Protein AF-A0A931VEY2-F1 (afdb_monomer_lite)

Radius of gyration: 20.44 Å; chains: 1; bounding box: 55×52×64 Å

Foldseek 3Di:
DDDDDPDPDDDPDPDDDQQRLQVVLVVVVVLLVVLLVVDPQSVVQVVCLQPDDDPDPPDPDSPCQWTWGDDDQKIKIKGKDKDWDFDQDPNDTDPWIKIKIKIKIWIFGQVCDDPNATATAKMKMKIWIFTADPVRDGPTTDGMKIKMFGDFDCVVPPVPVVCSVVTHGPDIDMGPRNVVCVCVRCVSSGDDPPDD

Secondary structure (DSSP, 8-state):
---------PPP-----HHHHHHHHHHHHHHHHHHHHT-HHHHHHHHHHHTPPPS-TT-------EEEEEETTEEEEEEEEEEEE--EETTEEPSS-EEEEEEEEEEEEEEEEETTEEEEEEEEEEEEEEEE-TTS-EEEEEEEEEEEEEEE--TTTTT-GGGGGTPPEEEEEEHHHHHHHHHHHHGGGSPPP---

pLDDT: mean 79.29, std 17.27, range [32.34, 96.56]

Structure (mmCIF, N/CA/C/O backbone):
data_AF-A0A931VEY2-F1
#
_entry.id   AF-A0A931VEY2-F1
#
loop_
_atom_site.group_PDB
_atom_site.id
_atom_site.type_symbol
_atom_site.label_atom_id
_atom_site.label_alt_id
_atom_site.label_comp_id
_atom_site.label_asym_id
_atom_site.label_entity_id
_atom_site.label_seq_id
_atom_site.pdbx_PDB_ins_code
_atom_site.Cartn_x
_atom_site.Cartn_y
_atom_site.Cartn_z
_atom_site.occupancy
_atom_site.B_iso_or_equiv
_atom_site.auth_seq_id
_atom_site.auth_comp_id
_atom_site.a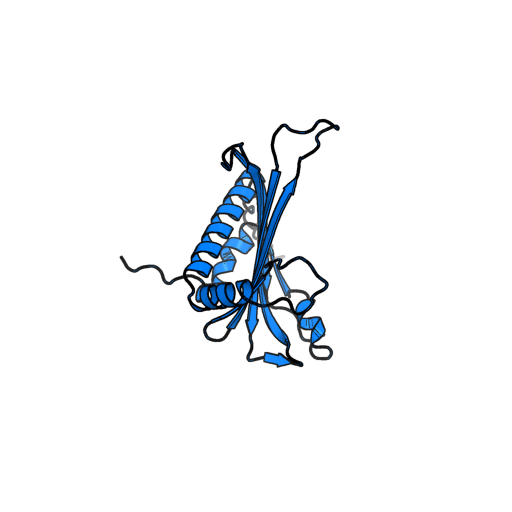uth_asym_id
_atom_site.auth_atom_id
_atom_site.pdbx_PDB_model_num
ATOM 1 N N . MET A 1 1 ? -27.991 30.564 -37.967 1.00 42.97 1 MET A N 1
ATOM 2 C CA . MET A 1 1 ? -28.576 29.720 -36.906 1.00 42.97 1 MET A CA 1
ATOM 3 C C . MET A 1 1 ? -27.420 29.225 -36.049 1.00 42.97 1 MET A C 1
ATOM 5 O O . MET A 1 1 ? -26.535 28.607 -36.628 1.00 42.97 1 MET A O 1
ATOM 9 N N . PRO A 1 2 ? -27.332 29.573 -34.757 1.00 37.25 2 PRO A N 1
ATOM 10 C CA . PRO A 1 2 ? -26.304 29.030 -33.878 1.00 37.25 2 PRO A CA 1
ATOM 11 C C . PRO A 1 2 ? -26.761 27.671 -33.330 1.00 37.25 2 PRO A C 1
ATOM 13 O O . PRO A 1 2 ? -27.871 27.545 -32.819 1.00 37.25 2 PRO A O 1
ATOM 16 N N . THR A 1 3 ? -25.912 26.657 -33.477 1.00 39.50 3 THR A N 1
ATOM 17 C CA . THR A 1 3 ? -26.107 25.318 -32.915 1.00 39.50 3 THR A CA 1
ATOM 18 C C . THR A 1 3 ? -25.774 25.366 -31.428 1.00 39.50 3 THR A C 1
ATOM 20 O O . THR A 1 3 ? -24.630 25.621 -31.055 1.00 39.50 3 THR A O 1
ATOM 23 N N . THR A 1 4 ? -26.775 25.155 -30.581 1.00 41.31 4 THR A N 1
ATOM 24 C CA . THR A 1 4 ? -26.611 25.022 -29.133 1.00 41.31 4 THR A CA 1
ATOM 25 C C . THR A 1 4 ? -25.839 23.737 -28.845 1.00 41.31 4 THR A C 1
ATOM 27 O O . THR A 1 4 ? -26.323 22.648 -29.144 1.00 41.31 4 THR A O 1
ATOM 30 N N . ALA A 1 5 ? -24.630 23.854 -28.297 1.00 46.56 5 ALA A N 1
ATOM 31 C CA . ALA A 1 5 ? -23.917 22.712 -27.744 1.00 46.56 5 ALA A CA 1
ATOM 32 C C . ALA A 1 5 ? -24.602 22.305 -26.431 1.00 46.56 5 ALA A C 1
ATOM 34 O O . ALA A 1 5 ? -24.641 23.085 -25.480 1.00 46.56 5 ALA A O 1
ATOM 35 N N . GLU A 1 6 ? -25.174 21.102 -26.394 1.00 39.16 6 GLU A N 1
ATOM 36 C CA . GLU A 1 6 ? -25.652 20.480 -25.162 1.00 39.16 6 GLU A CA 1
ATOM 37 C C . GLU A 1 6 ? -24.454 20.171 -24.262 1.00 39.16 6 GLU A C 1
ATOM 39 O O . GLU A 1 6 ? -23.665 19.258 -24.513 1.00 39.16 6 GLU A O 1
ATOM 44 N N . THR A 1 7 ? -24.311 20.946 -23.191 1.00 38.91 7 THR A N 1
ATOM 45 C CA . THR A 1 7 ? -23.405 20.623 -22.094 1.00 38.91 7 THR A CA 1
ATOM 46 C C . THR A 1 7 ? -23.927 19.360 -21.411 1.00 38.91 7 THR A C 1
ATOM 48 O O . THR A 1 7 ? -24.888 19.417 -20.645 1.00 38.91 7 THR A O 1
ATOM 51 N N . LYS A 1 8 ? -23.302 18.207 -21.683 1.00 39.47 8 LYS A N 1
ATOM 52 C CA . LYS A 1 8 ? -23.462 16.995 -20.868 1.00 39.47 8 LYS A CA 1
ATOM 53 C C . LYS A 1 8 ? -23.074 17.342 -19.429 1.00 39.47 8 LYS A C 1
ATOM 55 O O . LYS A 1 8 ? -21.893 17.458 -19.114 1.00 39.47 8 LYS A O 1
ATOM 60 N N . GLN A 1 9 ? -24.069 17.526 -18.565 1.00 37.59 9 GLN A N 1
ATOM 61 C CA . GLN A 1 9 ? -23.869 17.537 -17.121 1.00 37.59 9 GLN A CA 1
ATOM 62 C C . GLN A 1 9 ? -23.285 16.179 -16.724 1.00 37.59 9 GLN A C 1
ATOM 64 O O . GLN A 1 9 ? -23.938 15.147 -16.880 1.00 37.59 9 GLN A O 1
ATOM 69 N N . ALA A 1 10 ? -22.033 16.180 -16.262 1.00 42.81 10 ALA A N 1
ATOM 70 C CA . ALA A 1 10 ? -21.458 15.034 -15.579 1.00 42.81 10 ALA A CA 1
ATOM 71 C C . ALA A 1 10 ? -22.343 14.705 -14.368 1.00 42.81 10 ALA A C 1
ATOM 73 O O . ALA A 1 10 ? -22.765 15.610 -13.643 1.00 42.81 10 ALA A O 1
ATOM 74 N N . ALA A 1 11 ? -22.671 13.425 -14.188 1.00 41.97 11 ALA A N 1
ATOM 75 C CA . ALA A 1 11 ? -23.419 12.964 -13.026 1.00 41.97 11 ALA A CA 1
ATOM 76 C C . ALA A 1 11 ? -22.695 13.394 -11.732 1.00 41.97 11 ALA A C 1
ATOM 78 O O . ALA A 1 11 ? -21.462 13.442 -11.721 1.00 41.97 11 ALA A O 1
ATOM 79 N N . PRO A 1 12 ? -23.426 13.725 -10.653 1.00 44.53 12 PRO A N 1
ATOM 80 C CA . PRO A 1 12 ? -22.805 14.096 -9.390 1.00 44.53 12 PRO A CA 1
ATOM 81 C C . PRO A 1 12 ? -21.960 12.924 -8.885 1.00 44.53 12 PRO A C 1
ATOM 83 O O . PRO A 1 12 ? -22.469 11.822 -8.697 1.00 44.53 12 PRO A O 1
ATOM 86 N N . VAL A 1 13 ? -20.662 13.167 -8.695 1.00 55.62 13 VAL A N 1
ATOM 87 C CA . VAL A 1 13 ? -19.749 12.214 -8.060 1.00 55.62 13 VAL A CA 1
ATOM 88 C C . VAL A 1 13 ? -20.247 12.001 -6.633 1.00 55.62 13 VAL A C 1
ATOM 90 O O . VAL A 1 13 ? -20.277 12.940 -5.834 1.00 55.62 13 VAL A O 1
ATOM 93 N N . GLU A 1 14 ? -20.695 10.785 -6.327 1.00 57.84 14 GLU A N 1
ATOM 94 C CA . GLU A 1 14 ? -21.167 10.409 -4.997 1.00 57.84 14 GLU A CA 1
ATOM 95 C C . GLU A 1 14 ? -20.034 10.639 -3.987 1.00 57.84 14 GLU A C 1
ATOM 97 O O . GLU A 1 14 ? -19.011 9.951 -3.986 1.00 57.84 14 GLU A O 1
ATOM 102 N N . THR A 1 15 ? -20.176 11.690 -3.179 1.00 73.38 15 THR A N 1
ATOM 103 C CA . THR A 1 15 ? -19.151 12.092 -2.217 1.00 73.38 15 THR A CA 1
ATOM 104 C C . THR A 1 15 ? -19.397 11.320 -0.928 1.00 73.38 15 THR A C 1
ATOM 106 O O . THR A 1 15 ? -20.310 11.650 -0.173 1.00 73.38 15 THR A O 1
ATOM 109 N N . LEU A 1 16 ? -18.614 10.265 -0.700 1.00 81.38 16 LEU A N 1
ATOM 110 C CA . LEU A 1 16 ? -18.681 9.463 0.524 1.00 81.38 16 LEU A CA 1
ATOM 111 C C . LEU A 1 16 ? -18.390 10.333 1.754 1.00 81.38 16 LEU A C 1
ATOM 113 O O . LEU A 1 16 ? -17.516 11.206 1.717 1.00 81.38 16 LEU A O 1
ATOM 117 N N . SER A 1 17 ? -19.076 10.069 2.868 1.00 89.00 17 SER A N 1
ATOM 118 C CA . SER A 1 17 ? -18.708 10.683 4.145 1.00 89.00 17 SER A CA 1
ATOM 119 C C . SER A 1 17 ? -17.301 10.232 4.577 1.00 89.00 17 SER A C 1
ATOM 121 O O . SER A 1 17 ? -16.852 9.149 4.191 1.00 89.00 17 SER A O 1
ATOM 123 N N . PRO A 1 18 ? -16.591 10.996 5.430 1.00 88.06 18 PRO A N 1
ATOM 124 C CA . PRO A 1 18 ? -15.268 10.596 5.920 1.00 88.06 18 PRO A CA 1
ATOM 125 C C . PRO A 1 18 ? -15.247 9.209 6.579 1.00 88.06 18 PRO A C 1
ATOM 127 O O . PRO A 1 18 ? -14.282 8.465 6.438 1.00 88.06 18 PRO A O 1
ATOM 130 N N . GLN A 1 19 ? -16.332 8.840 7.264 1.00 92.00 19 GLN A N 1
ATOM 131 C CA . GLN A 1 19 ? -16.472 7.548 7.938 1.00 92.00 19 GLN A CA 1
ATOM 132 C C . GLN A 1 19 ? -16.620 6.407 6.924 1.00 92.00 19 GLN A C 1
ATOM 134 O O . GLN A 1 19 ? -15.961 5.376 7.054 1.00 92.00 19 GLN A O 1
ATOM 139 N N . GLU A 1 20 ? -17.441 6.603 5.889 1.00 91.75 20 GLU A N 1
ATOM 140 C CA . GLU A 1 20 ? -17.603 5.639 4.795 1.00 91.75 20 GLU A CA 1
ATOM 141 C C . GLU A 1 20 ? -16.319 5.500 3.978 1.00 91.75 20 GLU A C 1
ATOM 143 O O . GLU A 1 20 ? -15.925 4.381 3.653 1.00 91.75 20 GLU A O 1
ATOM 148 N N . MET A 1 21 ? -15.632 6.612 3.695 1.00 90.31 21 MET A N 1
ATOM 149 C CA . MET A 1 21 ? -14.337 6.595 3.016 1.00 90.31 21 MET A CA 1
ATOM 150 C C . MET A 1 21 ? -13.281 5.863 3.848 1.00 90.31 21 MET A C 1
ATOM 152 O O . MET A 1 21 ? -12.546 5.044 3.300 1.00 90.31 21 MET A O 1
ATOM 156 N N . GLY A 1 22 ? -13.230 6.104 5.162 1.00 92.50 22 GLY A N 1
ATOM 157 C CA . GLY A 1 22 ? -12.341 5.391 6.079 1.00 92.50 22 GLY A CA 1
ATOM 158 C C . GLY A 1 22 ? -12.586 3.889 6.062 1.00 92.50 22 GLY A C 1
ATOM 159 O O . GLY A 1 22 ? -11.676 3.120 5.762 1.00 92.50 22 GLY A O 1
ATOM 160 N N . LYS A 1 23 ? -13.843 3.471 6.252 1.00 95.00 23 LYS A N 1
ATOM 161 C CA . LYS A 1 23 ? -14.214 2.054 6.190 1.00 95.00 23 LYS A CA 1
ATOM 162 C C . LYS A 1 23 ? -13.859 1.429 4.839 1.00 95.00 23 LYS A C 1
ATOM 164 O O . LYS A 1 23 ? -13.263 0.358 4.793 1.00 95.00 23 LYS A O 1
ATOM 169 N N . ARG A 1 24 ? -14.208 2.092 3.733 1.00 91.69 24 ARG A N 1
ATOM 170 C CA . ARG A 1 24 ? -13.949 1.574 2.383 1.00 91.69 24 ARG A CA 1
ATOM 171 C C . ARG A 1 24 ? -12.449 1.466 2.104 1.00 91.69 24 ARG A C 1
ATOM 173 O O . ARG A 1 24 ? -12.016 0.466 1.540 1.00 91.69 24 ARG A O 1
ATOM 180 N N . SER A 1 25 ? -11.660 2.448 2.537 1.00 93.06 25 SER A N 1
ATOM 181 C CA . SER A 1 25 ? -10.196 2.420 2.420 1.00 93.06 25 SER A CA 1
ATOM 182 C C . SER A 1 25 ? -9.593 1.283 3.248 1.00 93.06 25 SER A C 1
ATOM 184 O O . SER A 1 25 ? -8.726 0.570 2.751 1.00 93.06 25 SER A O 1
ATOM 186 N N . PHE A 1 26 ? -10.088 1.057 4.469 1.00 94.69 26 PHE A N 1
ATOM 187 C CA . PHE A 1 26 ? -9.682 -0.065 5.321 1.00 94.69 26 PHE A CA 1
ATOM 188 C C . PHE A 1 26 ? -9.997 -1.430 4.697 1.00 94.69 26 PHE A C 1
ATOM 190 O O . PHE A 1 26 ? -9.128 -2.304 4.647 1.00 94.69 26 PHE A O 1
ATOM 197 N N . ASP A 1 27 ? -11.217 -1.613 4.186 1.00 94.00 27 ASP A N 1
ATOM 198 C CA . ASP A 1 27 ? -11.644 -2.868 3.557 1.00 94.00 27 ASP A CA 1
ATOM 199 C C . ASP A 1 27 ? -10.782 -3.181 2.319 1.00 94.00 27 ASP A C 1
ATOM 201 O O . ASP A 1 27 ? -10.344 -4.318 2.125 1.00 94.00 27 ASP A O 1
ATOM 205 N N . LEU A 1 28 ? -10.471 -2.165 1.507 1.00 91.88 28 LEU A N 1
ATOM 206 C CA . LEU A 1 28 ? -9.596 -2.302 0.339 1.00 91.88 28 LEU A CA 1
ATOM 207 C C . LEU A 1 28 ? -8.145 -2.584 0.714 1.00 91.88 28 LEU A C 1
ATOM 209 O O . LEU A 1 28 ? -7.518 -3.449 0.106 1.00 91.88 28 LEU A O 1
ATOM 213 N N . MET A 1 29 ? -7.625 -1.890 1.726 1.00 93.69 29 MET A N 1
ATOM 214 C CA . MET A 1 29 ? -6.288 -2.135 2.259 1.00 93.69 29 MET A CA 1
ATOM 215 C C . MET A 1 29 ? -6.169 -3.581 2.749 1.00 93.69 29 MET A C 1
ATOM 217 O O . MET A 1 29 ? -5.225 -4.277 2.387 1.00 93.69 29 MET A O 1
ATOM 221 N N . THR A 1 30 ? -7.170 -4.067 3.486 1.00 93.81 30 THR A N 1
ATOM 222 C CA . THR A 1 30 ? -7.257 -5.462 3.942 1.00 93.81 30 THR A CA 1
ATOM 223 C C . THR A 1 30 ? -7.292 -6.432 2.760 1.00 93.81 30 THR A C 1
ATOM 225 O O . THR A 1 30 ? -6.555 -7.419 2.744 1.00 93.81 30 THR A O 1
ATOM 228 N N . GLY A 1 31 ? -8.099 -6.140 1.735 1.00 92.12 31 GLY A N 1
ATOM 229 C CA . GLY A 1 31 ? -8.136 -6.918 0.495 1.00 92.12 31 GLY A CA 1
ATOM 230 C C . GLY A 1 31 ? -6.771 -6.987 -0.196 1.00 92.12 31 GLY A C 1
ATOM 231 O O . GLY A 1 31 ? -6.313 -8.072 -0.549 1.00 92.12 31 GLY A O 1
ATOM 232 N N . MET A 1 32 ? -6.080 -5.852 -0.322 1.00 93.44 32 MET A N 1
ATOM 233 C CA . MET A 1 32 ? -4.737 -5.782 -0.901 1.00 93.44 32 MET A CA 1
ATOM 234 C C . MET A 1 32 ? -3.715 -6.574 -0.075 1.00 93.44 32 MET A C 1
ATOM 236 O O . MET A 1 32 ? -2.944 -7.345 -0.641 1.00 93.44 32 MET A O 1
ATOM 240 N N . VAL A 1 33 ? -3.732 -6.451 1.255 1.00 93.56 33 VAL A N 1
ATOM 241 C CA . VAL A 1 33 ? -2.861 -7.232 2.152 1.00 93.56 33 VAL A CA 1
ATOM 242 C C . VAL A 1 33 ? -3.091 -8.731 1.966 1.00 93.56 33 VAL A C 1
ATOM 244 O O . VAL A 1 33 ? -2.125 -9.482 1.841 1.00 93.56 33 VAL A O 1
ATOM 247 N N . ASN A 1 34 ? -4.346 -9.172 1.877 1.00 93.50 34 ASN A N 1
ATOM 248 C CA . ASN A 1 34 ? -4.670 -10.578 1.629 1.00 93.50 34 ASN A CA 1
ATOM 249 C C . ASN A 1 34 ? -4.158 -11.053 0.260 1.00 93.50 34 ASN A C 1
ATOM 251 O O . ASN A 1 34 ? -3.606 -12.149 0.154 1.00 93.50 34 ASN A O 1
ATOM 255 N N . ASN A 1 35 ? -4.280 -10.222 -0.777 1.00 91.94 35 ASN A N 1
ATOM 256 C CA . ASN A 1 35 ? -3.771 -10.520 -2.118 1.00 91.94 35 ASN A CA 1
ATOM 257 C C . ASN A 1 35 ? -2.236 -10.642 -2.143 1.00 91.94 35 ASN A C 1
ATOM 259 O O . ASN A 1 35 ? -1.682 -11.565 -2.749 1.00 91.94 35 ASN A O 1
ATOM 263 N N . LEU A 1 36 ? -1.544 -9.742 -1.439 1.00 93.75 36 LEU A N 1
ATOM 264 C CA . LEU A 1 36 ? -0.093 -9.785 -1.261 1.00 93.75 36 LEU A CA 1
ATOM 265 C C . LEU A 1 36 ? 0.329 -11.033 -0.478 1.00 93.75 36 LEU A C 1
ATOM 267 O O . LEU A 1 36 ? 1.223 -11.752 -0.915 1.00 93.75 36 LEU A O 1
ATOM 271 N N . ALA A 1 37 ? -0.350 -11.354 0.624 1.00 93.31 37 ALA A N 1
ATOM 272 C CA . ALA A 1 37 ? -0.085 -12.561 1.408 1.00 93.31 37 ALA A CA 1
ATOM 273 C C . ALA A 1 37 ? -0.308 -13.853 0.599 1.00 93.31 37 ALA A C 1
ATOM 275 O O . ALA A 1 37 ? 0.401 -14.838 0.800 1.00 93.31 37 ALA A O 1
ATOM 276 N N . ALA A 1 38 ? -1.245 -13.842 -0.352 1.00 92.75 38 ALA A N 1
ATOM 277 C CA . ALA A 1 38 ? -1.471 -14.941 -1.289 1.00 92.75 38 ALA A CA 1
ATOM 278 C C . ALA A 1 38 ? -0.434 -15.012 -2.431 1.00 92.75 38 ALA A C 1
ATOM 280 O O . ALA A 1 38 ? -0.456 -15.964 -3.210 1.00 92.75 38 ALA A O 1
ATOM 281 N N . THR A 1 39 ? 0.469 -14.033 -2.550 1.00 94.56 39 THR A N 1
ATOM 282 C CA . THR A 1 39 ? 1.532 -13.990 -3.564 1.00 94.56 39 THR A CA 1
ATOM 283 C C . THR A 1 39 ? 2.829 -14.605 -2.998 1.00 94.56 39 THR A C 1
ATOM 285 O O . THR A 1 39 ? 3.453 -14.016 -2.107 1.00 94.56 39 THR A O 1
ATOM 288 N N . PRO A 1 40 ? 3.279 -15.784 -3.484 1.00 94.88 40 PRO A N 1
ATOM 289 C CA . PRO A 1 40 ? 4.463 -16.470 -2.948 1.00 94.88 40 PRO A CA 1
ATOM 290 C C . PRO A 1 40 ? 5.753 -15.644 -3.023 1.00 94.88 40 PRO A C 1
ATOM 292 O O . PRO A 1 40 ? 6.600 -15.713 -2.129 1.00 94.88 40 PRO A O 1
ATOM 295 N N . GLU A 1 41 ? 5.905 -14.837 -4.070 1.00 95.75 41 GLU A N 1
ATOM 296 C CA . GLU A 1 41 ? 7.063 -13.968 -4.264 1.00 95.75 41 GLU A CA 1
ATOM 297 C C . GLU A 1 41 ? 7.134 -12.881 -3.184 1.00 95.75 41 GLU A C 1
ATOM 299 O O . GLU A 1 41 ? 8.209 -12.619 -2.644 1.00 95.75 41 GLU A O 1
ATOM 304 N N . PHE A 1 42 ? 5.985 -12.312 -2.800 1.00 95.50 42 PHE A N 1
ATOM 305 C CA . PHE A 1 42 ? 5.900 -11.333 -1.717 1.00 95.50 42 PHE A CA 1
ATOM 306 C C . PHE A 1 42 ? 6.233 -11.962 -0.364 1.00 95.50 42 PHE A C 1
ATOM 308 O O . PHE A 1 42 ? 7.063 -11.430 0.367 1.00 95.50 42 PHE A O 1
ATOM 315 N N . THR A 1 43 ? 5.640 -13.111 -0.02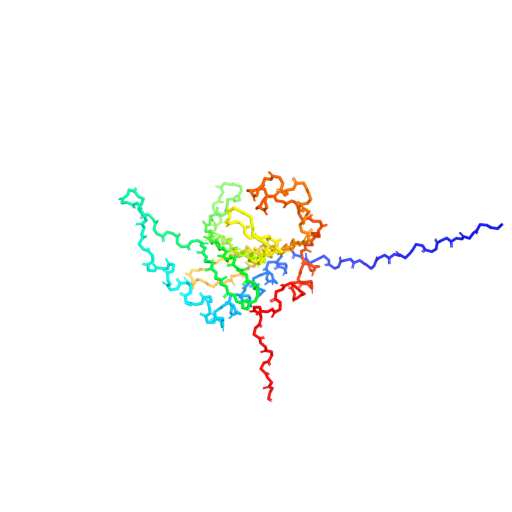7 1.00 95.06 43 THR A N 1
ATOM 316 C CA . THR A 1 43 ? 5.895 -13.773 1.268 1.00 95.06 43 THR A CA 1
ATOM 317 C C . THR A 1 43 ? 7.348 -14.230 1.407 1.00 95.06 43 THR A C 1
ATOM 319 O O . THR A 1 43 ? 7.942 -14.089 2.478 1.00 95.06 43 THR A O 1
ATOM 322 N N . THR A 1 44 ? 7.962 -14.691 0.313 1.00 95.19 44 THR A N 1
ATOM 323 C CA . THR A 1 44 ? 9.396 -15.011 0.269 1.00 95.19 44 THR A CA 1
ATOM 324 C C . THR A 1 44 ? 10.252 -13.766 0.503 1.00 95.19 44 THR A C 1
ATOM 326 O O . THR A 1 44 ? 11.165 -13.796 1.331 1.00 95.19 44 THR A O 1
ATOM 329 N N . ALA A 1 45 ? 9.952 -12.660 -0.185 1.00 93.94 45 ALA A N 1
ATOM 330 C CA . ALA A 1 45 ? 10.673 -11.401 -0.022 1.00 93.94 45 ALA A CA 1
ATOM 331 C C . ALA A 1 45 ? 10.499 -10.805 1.384 1.00 93.94 45 ALA A C 1
ATOM 333 O O . ALA A 1 45 ? 11.470 -10.337 1.976 1.00 93.94 45 ALA A O 1
ATOM 334 N N . LEU A 1 46 ? 9.295 -10.886 1.956 1.00 93.00 46 LEU A N 1
ATOM 335 C CA . LEU A 1 46 ? 8.995 -10.462 3.322 1.00 93.00 46 LEU A CA 1
ATOM 336 C C . LEU A 1 46 ? 9.829 -11.248 4.340 1.00 93.00 46 LEU A C 1
ATOM 338 O O . LEU A 1 46 ? 10.459 -10.647 5.209 1.00 93.00 46 LEU A O 1
ATOM 342 N N . ALA A 1 47 ? 9.898 -12.577 4.207 1.00 91.19 47 ALA A N 1
ATOM 343 C CA . ALA A 1 47 ? 10.731 -13.411 5.071 1.00 91.19 47 ALA A CA 1
ATOM 344 C C . ALA A 1 47 ? 12.219 -13.044 4.946 1.00 91.19 47 ALA A C 1
ATOM 346 O O . ALA A 1 47 ? 12.911 -12.880 5.951 1.00 91.19 47 ALA A O 1
ATOM 347 N N . GLN A 1 48 ? 12.717 -12.856 3.721 1.00 89.12 48 GLN A N 1
ATOM 348 C CA . GLN A 1 48 ? 14.099 -12.427 3.490 1.00 89.12 48 GLN A CA 1
ATOM 349 C C . GLN A 1 48 ? 14.389 -11.056 4.103 1.00 89.12 48 GLN A C 1
ATOM 351 O O . GLN A 1 48 ? 15.448 -10.874 4.702 1.00 89.12 48 GLN A O 1
ATOM 356 N N . ALA A 1 49 ? 13.462 -10.107 3.976 1.00 86.62 49 ALA A N 1
ATOM 357 C CA . ALA A 1 49 ? 13.603 -8.770 4.529 1.00 86.62 49 ALA A CA 1
ATOM 358 C C . ALA A 1 49 ? 13.592 -8.793 6.066 1.00 86.62 49 ALA A C 1
ATOM 360 O O . ALA A 1 49 ? 14.437 -8.149 6.683 1.00 86.62 49 ALA A O 1
ATOM 361 N N . PHE A 1 50 ? 12.733 -9.614 6.677 1.00 83.50 50 PHE A N 1
ATOM 362 C CA . PHE A 1 50 ? 12.691 -9.823 8.127 1.00 83.50 50 PHE A CA 1
ATOM 363 C C . PHE A 1 50 ? 14.011 -10.382 8.681 1.00 83.50 50 PHE A C 1
ATOM 365 O O . PHE A 1 50 ? 14.519 -9.910 9.698 1.00 83.50 50 PHE A O 1
ATOM 372 N N . PHE A 1 51 ? 14.601 -11.369 7.999 1.00 81.38 51 PHE A N 1
ATOM 373 C CA . PHE A 1 51 ? 15.877 -11.973 8.407 1.00 81.38 51 PHE A CA 1
ATOM 374 C C . PHE A 1 51 ? 17.111 -11.225 7.889 1.00 81.38 51 PHE A C 1
ATOM 376 O O . PHE A 1 51 ? 18.246 -11.646 8.155 1.00 81.38 51 PHE A O 1
ATOM 383 N N . ARG A 1 52 ? 16.934 -10.121 7.153 1.00 74.88 52 ARG A N 1
ATOM 384 C CA . ARG A 1 52 ? 18.057 -9.338 6.648 1.00 74.88 52 ARG A CA 1
ATOM 385 C C . ARG A 1 52 ? 18.800 -8.734 7.834 1.00 74.88 52 ARG A C 1
ATOM 387 O O . ARG A 1 52 ? 18.240 -8.025 8.669 1.00 74.88 52 ARG A O 1
ATOM 394 N N . ARG A 1 53 ? 20.097 -9.033 7.911 1.00 63.75 53 ARG A N 1
ATOM 395 C CA . ARG A 1 53 ? 20.983 -8.425 8.906 1.00 63.75 53 ARG A CA 1
ATOM 396 C C . ARG A 1 53 ? 21.079 -6.932 8.618 1.00 63.75 53 ARG A C 1
ATOM 398 O O . ARG A 1 53 ? 21.297 -6.547 7.468 1.00 63.75 53 ARG A O 1
ATOM 405 N N . GLN A 1 54 ? 20.959 -6.110 9.657 1.00 63.84 54 GLN A N 1
ATOM 406 C CA . GLN A 1 54 ? 21.264 -4.689 9.548 1.00 63.84 54 GLN A CA 1
ATOM 407 C C . GLN A 1 54 ? 22.683 -4.508 9.007 1.00 63.84 54 GLN A C 1
ATOM 409 O O . GLN A 1 54 ? 23.623 -5.163 9.458 1.00 63.84 54 GLN A O 1
ATOM 414 N N . GLY A 1 55 ? 22.839 -3.607 8.037 1.00 57.56 55 GLY A N 1
ATOM 415 C CA . GLY A 1 55 ? 24.153 -3.263 7.489 1.00 57.56 55 GLY A CA 1
ATOM 416 C C . GLY A 1 55 ? 25.015 -2.437 8.449 1.00 57.56 55 GLY A C 1
ATOM 417 O O . GLY A 1 55 ? 26.219 -2.334 8.241 1.00 57.56 55 GLY A O 1
ATOM 418 N N . SER A 1 56 ? 24.418 -1.859 9.498 1.00 57.06 56 SER A N 1
ATOM 419 C CA . SER A 1 56 ? 25.099 -1.013 10.476 1.00 57.06 56 SER A CA 1
ATOM 420 C C . SER A 1 56 ? 24.911 -1.547 11.889 1.00 57.06 56 SER A C 1
ATOM 422 O O . SER A 1 56 ? 23.793 -1.760 12.345 1.00 57.06 56 SER A O 1
ATOM 424 N N . ILE A 1 57 ? 26.027 -1.692 12.600 1.00 63.53 57 ILE A N 1
ATOM 425 C CA . ILE A 1 57 ? 26.076 -2.039 14.027 1.00 63.53 57 ILE A CA 1
ATOM 426 C C . ILE A 1 57 ? 25.645 -0.878 14.944 1.00 63.53 57 ILE A C 1
ATOM 428 O O . ILE A 1 57 ? 25.563 -1.055 16.156 1.00 63.53 57 ILE A O 1
ATOM 432 N N . HIS A 1 58 ? 25.415 0.317 14.386 1.00 63.09 58 HIS A N 1
ATOM 433 C CA . HIS A 1 58 ? 25.139 1.549 15.136 1.00 63.09 58 HIS A CA 1
ATOM 434 C C . HIS A 1 58 ? 23.677 2.010 15.066 1.00 63.09 58 HIS A C 1
ATOM 436 O O . HIS A 1 58 ? 23.307 2.965 15.742 1.00 63.09 58 HIS A O 1
ATOM 442 N N . THR A 1 59 ? 22.843 1.355 14.259 1.00 57.59 59 THR A N 1
ATOM 443 C CA . THR A 1 59 ? 21.407 1.641 14.156 1.00 57.59 59 THR A CA 1
ATOM 444 C C . THR A 1 59 ? 20.636 0.535 14.856 1.00 57.59 59 THR A C 1
ATOM 446 O O . THR A 1 59 ? 20.722 -0.614 14.448 1.00 57.59 59 THR A O 1
ATOM 449 N N . SER A 1 60 ? 19.880 0.852 15.904 1.00 53.09 60 SER A N 1
ATOM 450 C CA . SER A 1 60 ? 19.226 -0.145 16.765 1.00 53.09 60 SER A CA 1
ATOM 451 C C . SER A 1 60 ? 17.835 -0.605 16.298 1.00 53.09 60 SER A C 1
ATOM 453 O O . SER A 1 60 ? 17.178 -1.335 17.031 1.00 53.09 60 SER A O 1
ATOM 455 N N . GLY A 1 61 ? 17.366 -0.200 15.113 1.00 54.50 61 GLY A N 1
ATOM 456 C CA . GLY A 1 61 ? 16.023 -0.535 14.616 1.00 54.50 61 GLY A CA 1
ATOM 457 C C . GLY A 1 61 ? 16.054 -1.349 13.328 1.00 54.50 61 GLY A C 1
ATOM 458 O O . GLY A 1 61 ? 16.528 -0.859 12.301 1.00 54.50 61 GLY A O 1
ATOM 459 N N . ASN A 1 62 ? 15.571 -2.592 13.369 1.00 55.47 62 ASN A N 1
ATOM 460 C CA . ASN A 1 62 ? 15.250 -3.359 12.163 1.00 55.47 62 ASN A CA 1
ATOM 461 C C . ASN A 1 62 ? 13.780 -3.077 11.816 1.00 55.47 62 ASN A C 1
ATOM 463 O O . ASN A 1 62 ? 12.933 -3.966 11.868 1.00 55.47 62 ASN A O 1
ATOM 467 N N . ASP A 1 63 ? 13.472 -1.805 11.552 1.00 65.81 63 ASP A N 1
ATOM 468 C CA . ASP A 1 63 ? 12.125 -1.391 11.171 1.00 65.81 63 ASP A CA 1
ATOM 469 C C . ASP A 1 63 ? 11.890 -1.851 9.7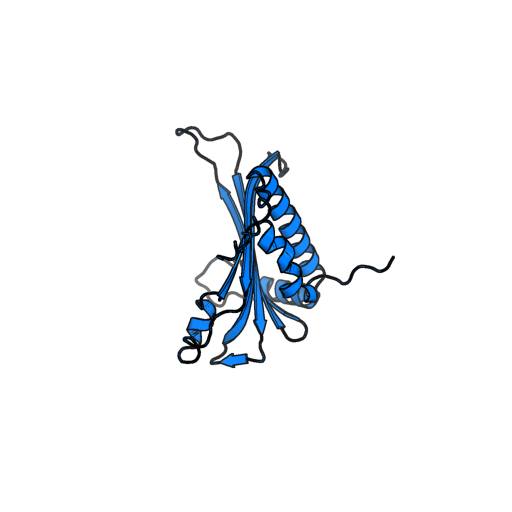35 1.00 65.81 63 ASP A C 1
ATOM 471 O O . ASP A 1 63 ? 12.339 -1.237 8.763 1.00 65.81 63 ASP A O 1
ATOM 475 N N . LEU A 1 64 ? 11.221 -2.993 9.604 1.00 76.44 64 LEU A N 1
ATOM 476 C CA . LEU A 1 64 ? 10.739 -3.481 8.327 1.00 76.44 64 LEU A CA 1
ATOM 477 C C . LEU A 1 64 ? 9.534 -2.624 7.928 1.00 76.44 64 LEU A C 1
ATOM 479 O O . LEU A 1 64 ? 8.403 -2.947 8.270 1.00 76.44 64 LEU A O 1
ATOM 483 N N . GLY A 1 65 ? 9.802 -1.488 7.285 1.00 80.44 65 GLY A N 1
ATOM 484 C CA . GLY A 1 65 ? 8.771 -0.579 6.771 1.00 80.44 65 GLY A CA 1
ATOM 485 C C . GLY A 1 65 ? 8.388 -0.843 5.315 1.00 80.44 65 GLY A C 1
ATOM 486 O O . GLY A 1 65 ? 7.407 -0.278 4.838 1.00 80.44 65 GLY A O 1
ATOM 487 N N . SER A 1 66 ? 9.162 -1.675 4.606 1.00 90.31 66 SER A N 1
ATOM 488 C CA . SER A 1 66 ? 8.926 -1.957 3.194 1.00 90.31 66 SER A CA 1
ATOM 489 C C . SER A 1 66 ? 9.479 -3.293 2.705 1.00 90.31 66 SER A C 1
ATOM 491 O O . SER A 1 66 ? 10.440 -3.841 3.255 1.00 90.31 66 SER A O 1
ATOM 493 N N . VAL A 1 67 ? 8.866 -3.826 1.644 1.00 93.38 67 VAL A N 1
ATOM 494 C CA . VAL A 1 67 ? 9.265 -5.068 0.966 1.00 93.38 67 VAL A CA 1
ATOM 495 C C . VAL A 1 67 ? 9.247 -4.862 -0.538 1.00 93.38 67 VAL A C 1
ATOM 497 O O . VAL A 1 67 ? 8.253 -4.417 -1.105 1.00 93.38 67 VAL A O 1
ATOM 500 N N . TYR A 1 68 ? 10.344 -5.249 -1.185 1.00 92.94 68 TYR A N 1
ATOM 501 C CA . TYR A 1 68 ? 10.461 -5.269 -2.636 1.00 92.94 68 TYR A CA 1
ATOM 502 C C . TYR A 1 68 ? 10.443 -6.706 -3.158 1.00 92.94 68 TYR A C 1
ATOM 504 O O . TYR A 1 68 ? 11.179 -7.551 -2.644 1.00 92.94 68 TYR A O 1
ATOM 512 N N . PHE A 1 69 ? 9.644 -6.986 -4.186 1.00 95.12 69 PHE A N 1
ATOM 513 C CA . PHE A 1 69 ? 9.584 -8.298 -4.834 1.00 95.12 69 PHE A CA 1
ATOM 514 C C . PHE A 1 69 ? 9.294 -8.179 -6.334 1.00 95.12 69 PHE A C 1
ATOM 516 O O . PHE A 1 69 ? 8.819 -7.152 -6.809 1.00 95.12 69 PHE A O 1
ATOM 523 N N . GLN A 1 70 ? 9.572 -9.239 -7.090 1.00 94.81 70 GLN A N 1
ATOM 524 C CA . GLN A 1 70 ? 9.237 -9.335 -8.513 1.00 94.81 70 GLN A CA 1
ATOM 525 C C . GLN A 1 70 ? 8.144 -10.379 -8.723 1.00 94.81 70 GLN A C 1
ATOM 527 O O . GLN A 1 70 ? 8.163 -11.422 -8.073 1.00 94.81 70 GLN A O 1
ATOM 532 N N . LYS A 1 71 ? 7.209 -10.110 -9.636 1.00 93.38 71 LYS A N 1
ATOM 533 C CA . LYS A 1 71 ? 6.161 -11.050 -10.051 1.00 93.38 71 LYS A CA 1
ATOM 534 C C . LYS A 1 71 ? 5.889 -10.885 -11.541 1.00 93.38 71 LYS A C 1
ATOM 536 O O . LYS A 1 71 ? 5.537 -9.803 -12.009 1.00 93.38 71 LYS A O 1
ATOM 541 N N . GLY A 1 72 ? 6.034 -11.973 -12.296 1.00 92.25 72 GLY A N 1
ATOM 542 C CA . GLY A 1 72 ? 5.883 -11.937 -13.749 1.00 92.25 72 GLY A CA 1
ATOM 543 C C . GLY A 1 72 ? 6.848 -10.938 -14.394 1.00 92.25 72 GLY A C 1
ATOM 544 O O . GLY A 1 72 ? 8.055 -11.031 -14.204 1.00 92.25 72 GLY A O 1
ATOM 545 N N . ALA A 1 73 ? 6.309 -9.991 -15.164 1.00 92.38 73 ALA A N 1
ATOM 546 C CA . ALA A 1 73 ? 7.092 -8.971 -15.864 1.00 92.38 73 ALA A CA 1
ATOM 547 C C . ALA A 1 73 ? 7.333 -7.692 -15.044 1.00 92.38 73 ALA A C 1
ATOM 549 O O . ALA A 1 73 ? 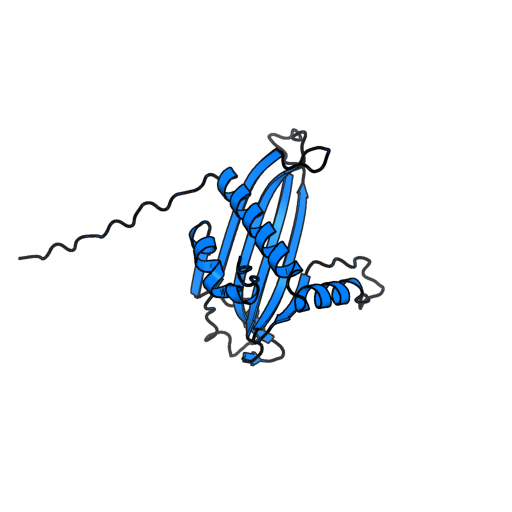7.933 -6.763 -15.573 1.00 92.38 73 ALA A O 1
ATOM 550 N N . PHE A 1 74 ? 6.857 -7.620 -13.798 1.00 94.75 74 PHE A N 1
ATOM 551 C CA . PHE A 1 74 ? 6.873 -6.397 -12.998 1.00 94.75 74 PHE A CA 1
ATOM 552 C C . PHE A 1 74 ? 7.593 -6.584 -11.665 1.00 94.75 74 PHE A C 1
ATOM 554 O O . PHE A 1 74 ? 7.748 -7.699 -11.155 1.00 94.75 74 PHE A O 1
ATOM 561 N N . ALA A 1 75 ? 8.002 -5.460 -11.089 1.00 94.00 75 ALA A N 1
ATOM 562 C CA . ALA A 1 75 ? 8.491 -5.385 -9.726 1.00 94.00 75 ALA A CA 1
ATOM 563 C C . ALA A 1 75 ? 7.589 -4.503 -8.863 1.00 94.00 75 ALA A C 1
ATOM 565 O O . ALA A 1 75 ? 6.922 -3.598 -9.361 1.00 94.00 75 ALA A O 1
ATOM 566 N N . TYR A 1 76 ? 7.580 -4.774 -7.566 1.00 95.38 76 TYR A N 1
ATOM 567 C CA . TYR A 1 76 ? 6.668 -4.179 -6.604 1.00 95.38 76 TYR A CA 1
ATOM 568 C C . TYR A 1 76 ? 7.429 -3.734 -5.369 1.00 95.38 76 TYR A C 1
ATOM 570 O O . TYR A 1 76 ? 8.187 -4.518 -4.804 1.00 95.38 76 TYR A O 1
ATOM 578 N N . LEU A 1 77 ? 7.186 -2.501 -4.933 1.00 94.81 77 LEU A N 1
ATOM 579 C CA . LEU A 1 77 ? 7.549 -2.015 -3.607 1.00 94.81 77 LEU A CA 1
ATOM 580 C C . LEU A 1 77 ? 6.269 -1.841 -2.794 1.00 94.81 77 LEU A C 1
ATOM 582 O O . LEU A 1 77 ? 5.355 -1.136 -3.221 1.00 94.81 77 LEU A O 1
ATOM 586 N N . VAL A 1 78 ? 6.212 -2.500 -1.646 1.00 95.69 78 VAL A N 1
ATOM 587 C CA . VAL A 1 78 ? 5.114 -2.402 -0.688 1.00 95.69 78 VAL A CA 1
ATOM 588 C C . VAL A 1 78 ? 5.644 -1.696 0.545 1.00 95.69 78 VAL A C 1
ATOM 590 O O . VAL A 1 78 ? 6.522 -2.238 1.211 1.00 95.69 78 VAL A O 1
ATOM 593 N N . ASP A 1 79 ? 5.106 -0.523 0.848 1.00 94.38 79 ASP A N 1
ATOM 594 C CA . ASP A 1 79 ? 5.415 0.261 2.042 1.00 94.38 79 ASP A CA 1
ATOM 595 C C . ASP A 1 79 ? 4.185 0.295 2.952 1.00 94.38 79 ASP A C 1
ATOM 597 O O . ASP A 1 79 ? 3.050 0.385 2.474 1.00 94.38 79 ASP A O 1
ATOM 601 N N . TRP A 1 80 ? 4.383 0.251 4.266 1.00 94.12 80 TRP A N 1
ATOM 602 C CA . TRP A 1 80 ? 3.280 0.374 5.218 1.00 94.12 80 TRP A CA 1
ATOM 603 C C . TRP A 1 80 ? 3.642 1.236 6.415 1.00 94.12 80 TRP A C 1
ATOM 605 O O . TRP A 1 80 ? 4.799 1.371 6.812 1.00 94.12 80 TRP A O 1
ATOM 615 N N . THR A 1 81 ? 2.609 1.811 7.017 1.00 91.62 81 THR A N 1
ATOM 616 C CA . THR A 1 81 ? 2.716 2.592 8.245 1.00 91.62 81 THR A CA 1
ATOM 617 C C . THR A 1 81 ? 1.517 2.309 9.136 1.00 91.62 81 THR A C 1
ATOM 619 O O . THR A 1 81 ? 0.404 2.083 8.663 1.00 91.62 81 THR A O 1
ATOM 622 N N . SER A 1 82 ? 1.738 2.319 10.444 1.00 89.38 82 SER A N 1
ATOM 623 C CA . SER A 1 82 ? 0.661 2.341 11.425 1.00 89.38 82 SER A CA 1
ATOM 624 C C . SER A 1 82 ? 1.107 3.219 12.575 1.00 89.38 82 SER A C 1
ATOM 626 O O . SER A 1 82 ? 2.159 2.990 13.172 1.00 89.38 82 SER A O 1
ATOM 628 N N . THR A 1 83 ? 0.345 4.272 12.835 1.00 88.50 83 THR A N 1
ATOM 629 C CA . THR A 1 83 ? 0.672 5.270 13.851 1.00 88.50 83 THR A CA 1
ATOM 630 C C . THR A 1 83 ? -0.490 5.415 14.812 1.00 88.50 83 THR A C 1
ATOM 632 O O . THR A 1 83 ? -1.620 5.664 14.400 1.00 88.50 83 THR A O 1
ATOM 635 N N . ARG A 1 84 ? -0.189 5.254 16.100 1.00 86.19 84 ARG A N 1
ATOM 636 C CA . ARG A 1 84 ? -1.108 5.492 17.209 1.00 86.19 84 ARG A CA 1
ATOM 637 C C . ARG A 1 84 ? -0.857 6.884 17.759 1.00 86.19 84 ARG A C 1
ATOM 639 O O . ARG A 1 84 ? 0.294 7.242 18.014 1.00 86.19 84 ARG A O 1
ATOM 646 N N . PHE A 1 85 ? -1.912 7.663 17.942 1.00 82.94 85 PHE A N 1
ATOM 647 C CA . PHE A 1 85 ? -1.814 8.967 18.581 1.00 82.94 85 PHE A CA 1
ATOM 648 C C . PHE A 1 85 ? -3.091 9.312 19.340 1.00 82.94 85 PHE A C 1
ATOM 650 O O . PHE A 1 85 ? -4.192 8.944 18.943 1.00 82.94 85 PHE A O 1
ATOM 657 N N . GLU A 1 86 ? -2.927 10.052 20.433 1.00 75.56 86 GLU A N 1
ATOM 658 C CA . GLU A 1 86 ? -4.030 10.574 21.236 1.00 75.56 86 GLU A CA 1
ATOM 659 C C . GLU A 1 86 ? -4.558 11.864 20.587 1.00 75.56 86 GLU A C 1
ATOM 661 O O . GLU A 1 86 ? -3.862 12.892 20.610 1.00 75.56 86 GLU A O 1
ATOM 666 N N . PRO A 1 87 ? -5.763 11.867 19.987 1.00 67.06 87 PRO A N 1
ATOM 667 C CA . PRO A 1 87 ? -6.336 13.103 19.490 1.00 67.06 87 PRO A CA 1
ATOM 668 C C . PRO A 1 87 ? -6.614 14.040 20.673 1.00 67.06 87 PRO A C 1
ATOM 670 O O . PRO A 1 87 ? -7.268 13.685 21.654 1.00 67.06 87 PRO A O 1
ATOM 673 N N . ARG A 1 88 ? -6.097 15.269 20.584 1.00 61.16 88 ARG A N 1
ATOM 674 C CA . ARG A 1 88 ? -6.369 16.329 21.560 1.00 61.16 88 ARG A CA 1
ATOM 675 C C . ARG A 1 88 ? -7.483 17.218 21.029 1.00 61.16 88 ARG A C 1
ATOM 677 O O . ARG A 1 88 ? -7.255 17.987 20.097 1.00 61.16 88 ARG A O 1
ATOM 684 N N . SER A 1 89 ? -8.657 17.169 21.651 1.00 56.53 89 SER A N 1
ATOM 685 C CA . SER A 1 89 ? -9.729 18.139 21.402 1.00 56.53 89 SER A CA 1
ATOM 686 C C . SER A 1 89 ? -9.755 19.156 22.540 1.00 56.53 89 SER A C 1
ATOM 688 O O . SER A 1 89 ? -9.861 18.792 23.708 1.00 56.53 89 SER A O 1
ATOM 690 N N . HIS A 1 90 ? -9.585 20.445 22.224 1.00 59.31 90 HIS A N 1
ATOM 691 C CA . HIS A 1 90 ? -9.587 21.543 23.208 1.00 59.31 90 HIS A CA 1
ATOM 692 C C . HIS A 1 90 ? -8.658 21.342 24.428 1.00 59.31 90 HIS A C 1
ATOM 694 O O . HIS A 1 90 ? -8.942 21.816 25.526 1.00 59.31 90 HIS A O 1
ATOM 700 N N . GLY A 1 91 ? -7.532 20.644 24.243 1.00 57.50 91 GLY A N 1
ATOM 701 C CA . GLY A 1 91 ? -6.555 20.383 25.307 1.00 57.50 91 GLY A CA 1
ATOM 702 C C . GLY A 1 91 ? -6.952 19.285 26.299 1.00 57.50 91 GLY A C 1
ATOM 703 O O . GLY A 1 91 ? -6.190 19.030 27.229 1.00 57.50 91 GLY A O 1
ATOM 704 N N . GLN A 1 92 ? -8.089 18.619 26.096 1.00 51.62 92 GLN A N 1
ATOM 705 C CA . GLN A 1 92 ? -8.457 17.406 26.820 1.00 51.62 92 GLN A CA 1
ATOM 706 C C . GLN A 1 92 ? -8.092 16.186 25.957 1.00 51.62 92 GLN A C 1
ATOM 708 O O . GLN A 1 92 ? -8.359 16.203 24.748 1.00 51.62 92 GLN A O 1
ATOM 713 N N . PRO A 1 93 ? -7.451 15.151 26.527 1.00 58.06 93 PRO A N 1
ATOM 714 C CA . PRO A 1 93 ? -7.270 13.892 25.818 1.00 58.06 93 PRO A CA 1
ATOM 715 C C . PRO A 1 93 ? -8.649 13.284 25.540 1.00 58.06 93 PRO A C 1
ATOM 717 O O . PRO A 1 93 ? -9.474 13.178 26.452 1.00 58.06 93 PRO A O 1
ATOM 720 N N . GLU A 1 94 ? -8.926 12.896 24.292 1.00 60.34 94 GLU A N 1
ATOM 721 C CA . GLU A 1 94 ? -10.008 11.935 24.084 1.00 60.34 94 GLU A CA 1
ATOM 722 C C . GLU A 1 94 ? -9.598 10.615 24.756 1.00 60.34 94 GLU A C 1
ATOM 724 O O . GLU A 1 94 ? -8.428 10.239 24.699 1.00 60.34 94 GLU A O 1
ATOM 729 N N . PRO A 1 95 ? -10.524 9.888 25.401 1.00 63.91 95 PRO A N 1
ATOM 730 C CA . PRO A 1 95 ? -10.194 8.687 26.172 1.00 63.91 95 PRO A CA 1
ATOM 731 C C . PRO A 1 95 ? -9.775 7.490 25.303 1.00 63.91 95 PRO A C 1
ATOM 733 O O . PRO A 1 95 ? -9.740 6.369 25.799 1.00 63.91 95 PRO A O 1
ATOM 736 N N . ARG A 1 96 ? -9.559 7.687 23.999 1.00 72.94 96 ARG A N 1
ATOM 737 C CA . ARG A 1 96 ? -9.353 6.617 23.026 1.00 72.94 96 ARG A CA 1
ATOM 738 C C . ARG A 1 96 ? -8.292 7.001 22.021 1.00 72.94 96 ARG A C 1
ATOM 740 O O . ARG A 1 96 ? -8.249 8.135 21.543 1.00 72.94 96 ARG A O 1
ATOM 747 N N . ASP A 1 97 ? -7.489 6.013 21.676 1.00 81.44 97 ASP A N 1
ATOM 748 C CA . ASP A 1 97 ? -6.454 6.152 20.677 1.00 81.44 97 ASP A CA 1
ATOM 749 C C . ASP A 1 97 ? -7.038 6.217 19.275 1.00 81.44 97 ASP A C 1
ATOM 751 O O . ASP A 1 97 ? -7.944 5.461 18.910 1.00 81.44 97 ASP A O 1
ATOM 755 N N . MET A 1 98 ? -6.482 7.124 18.477 1.00 88.50 98 MET A N 1
ATOM 756 C CA . MET A 1 98 ? -6.690 7.124 17.044 1.00 88.50 98 MET A CA 1
ATOM 757 C C . MET A 1 98 ? -5.526 6.404 16.379 1.00 88.50 98 MET A C 1
ATOM 759 O O . MET A 1 98 ? -4.354 6.701 16.629 1.00 88.50 98 MET A O 1
ATOM 763 N N . ILE A 1 99 ? -5.873 5.463 15.515 1.00 92.31 99 ILE A N 1
ATOM 764 C CA . ILE A 1 99 ? -4.939 4.743 14.670 1.00 92.31 99 ILE A CA 1
ATOM 765 C C . ILE A 1 99 ? -5.061 5.305 13.262 1.00 92.31 99 ILE A C 1
ATOM 767 O O . ILE A 1 99 ? -6.161 5.418 12.722 1.00 92.31 99 ILE A O 1
ATOM 771 N N . ARG A 1 100 ? -3.917 5.642 12.671 1.00 93.44 100 ARG A N 1
ATOM 772 C CA . ARG A 1 100 ? -3.773 5.890 11.239 1.00 93.44 100 ARG A CA 1
ATOM 773 C C . ARG A 1 100 ? -2.931 4.780 10.645 1.00 93.44 100 ARG A C 1
ATOM 775 O O . ARG A 1 100 ? -1.730 4.705 10.919 1.00 93.44 100 ARG A O 1
ATOM 782 N N . SER A 1 101 ? -3.559 3.957 9.820 1.00 94.88 101 SER A N 1
ATOM 783 C CA . SER A 1 101 ? -2.891 2.919 9.039 1.00 94.88 101 SER A CA 1
ATOM 784 C C . SER A 1 101 ? -2.770 3.352 7.585 1.00 94.88 101 SER A C 1
ATOM 786 O O . SER A 1 101 ? -3.677 3.983 7.038 1.00 94.88 101 SER A O 1
ATOM 788 N N . GLY A 1 102 ? -1.651 3.007 6.959 1.00 95.94 102 GLY A N 1
ATOM 789 C CA . GLY A 1 102 ? -1.376 3.299 5.562 1.00 95.94 102 GLY A CA 1
ATOM 790 C C . GLY A 1 102 ? -0.663 2.147 4.869 1.00 95.94 102 GLY A C 1
ATOM 791 O O . GLY A 1 102 ? 0.185 1.483 5.466 1.00 95.94 102 GLY A O 1
ATOM 792 N N . LEU A 1 103 ? -1.000 1.943 3.601 1.00 96.38 103 LEU A N 1
ATOM 793 C CA . LEU A 1 103 ? -0.373 0.971 2.711 1.00 96.38 103 LEU A CA 1
ATOM 794 C C . LEU A 1 103 ? -0.154 1.634 1.358 1.00 96.38 103 LEU A C 1
ATOM 796 O O . LEU A 1 103 ? -1.099 2.167 0.780 1.00 96.38 103 LEU A O 1
ATOM 800 N N . THR A 1 104 ? 1.056 1.535 0.833 1.00 96.56 104 THR A N 1
ATOM 801 C CA . THR A 1 104 ? 1.395 1.993 -0.509 1.00 96.56 104 THR A CA 1
ATOM 802 C C . THR A 1 104 ? 1.973 0.830 -1.294 1.00 96.56 104 THR A C 1
ATOM 804 O O . THR A 1 104 ? 2.882 0.148 -0.827 1.00 96.56 104 THR A O 1
ATOM 807 N N . VAL A 1 105 ? 1.456 0.603 -2.498 1.00 96.12 105 VAL A N 1
ATOM 808 C CA . VAL A 1 105 ? 1.994 -0.379 -3.440 1.00 96.12 105 VAL A CA 1
ATOM 809 C C . VAL A 1 105 ? 2.417 0.358 -4.698 1.00 96.12 105 VAL A C 1
ATOM 811 O O . VAL A 1 105 ? 1.592 0.946 -5.397 1.00 96.12 105 VAL A O 1
ATOM 814 N N . THR A 1 106 ? 3.711 0.319 -4.993 1.00 94.38 106 THR A N 1
ATOM 815 C CA . THR A 1 106 ? 4.283 0.887 -6.212 1.00 94.38 106 THR A CA 1
ATOM 816 C C . THR A 1 106 ? 4.711 -0.224 -7.153 1.00 94.38 106 THR A C 1
ATOM 818 O O . THR A 1 106 ? 5.444 -1.130 -6.761 1.00 94.38 106 THR A O 1
ATOM 821 N N . LYS A 1 107 ? 4.263 -0.134 -8.402 1.00 94.50 107 LYS A N 1
ATOM 822 C CA . LYS A 1 107 ? 4.580 -1.041 -9.501 1.00 94.50 107 LYS A CA 1
ATOM 823 C C . LYS A 1 107 ? 5.646 -0.427 -10.400 1.00 94.50 107 LYS A C 1
ATOM 825 O O . LYS A 1 107 ? 5.549 0.745 -10.767 1.00 94.50 107 LYS A O 1
ATOM 830 N N . TYR A 1 108 ? 6.614 -1.240 -10.800 1.00 91.88 108 TYR A N 1
ATOM 831 C CA . TYR A 1 108 ? 7.714 -0.873 -11.682 1.00 91.88 108 TYR A CA 1
ATOM 832 C C . TYR A 1 108 ? 7.838 -1.840 -12.860 1.00 91.88 108 TYR A C 1
ATOM 834 O O . TYR A 1 108 ? 7.559 -3.034 -12.716 1.00 91.88 108 TYR A O 1
ATOM 842 N N . ASP A 1 109 ? 8.317 -1.338 -13.997 1.00 91.25 109 ASP A N 1
ATOM 843 C CA . ASP A 1 109 ? 8.754 -2.146 -15.135 1.00 91.25 109 ASP A CA 1
ATOM 844 C C . ASP A 1 109 ? 10.284 -2.314 -15.093 1.00 91.25 109 ASP A C 1
ATOM 846 O O . ASP A 1 109 ? 11.011 -1.380 -15.431 1.00 91.25 109 ASP A O 1
ATOM 850 N N . PRO A 1 110 ? 10.803 -3.485 -14.678 1.00 89.19 110 PRO A N 1
ATOM 851 C CA . PRO A 1 110 ? 12.240 -3.731 -14.595 1.00 89.19 110 PRO A CA 1
ATOM 852 C C . PRO A 1 110 ? 12.922 -3.860 -15.963 1.00 89.19 110 PRO A C 1
ATOM 854 O O . PRO A 1 110 ? 14.145 -3.935 -16.022 1.00 89.19 110 PRO A O 1
ATOM 857 N N . ARG A 1 111 ? 12.172 -3.921 -17.072 1.00 87.62 111 ARG A N 1
ATOM 858 C CA . ARG A 1 111 ? 12.751 -3.974 -18.426 1.00 87.62 111 ARG A CA 1
ATOM 859 C C . ARG A 1 111 ? 13.189 -2.595 -18.908 1.00 87.62 111 ARG A C 1
ATOM 861 O O . ARG A 1 111 ? 14.051 -2.499 -19.777 1.00 87.62 111 ARG A O 1
ATOM 868 N N . GLU A 1 112 ? 12.591 -1.550 -18.349 1.00 82.31 112 GLU A N 1
ATOM 869 C CA . GLU A 1 112 ? 12.993 -0.164 -18.542 1.00 82.31 112 GLU A CA 1
ATOM 870 C C . GLU A 1 112 ? 13.759 0.275 -17.287 1.00 82.31 112 GLU A C 1
ATOM 872 O O . GLU A 1 112 ? 13.171 0.770 -16.329 1.00 82.31 112 GLU A O 1
ATOM 877 N N . GLU A 1 113 ? 15.073 0.029 -17.271 1.00 78.06 113 GLU A N 1
ATOM 878 C CA . GLU A 1 113 ? 15.967 0.355 -16.154 1.00 78.06 113 GLU A CA 1
ATOM 879 C C . GLU A 1 113 ? 17.105 1.276 -16.606 1.00 78.06 113 GLU A C 1
ATOM 881 O O . GLU A 1 113 ? 17.752 1.017 -17.624 1.00 78.06 113 GLU A O 1
ATOM 886 N N . ILE A 1 114 ? 17.376 2.329 -15.830 1.00 71.94 114 ILE A N 1
ATOM 887 C CA . ILE A 1 114 ? 18.553 3.189 -16.004 1.00 71.94 114 ILE A CA 1
ATOM 888 C C . ILE A 1 114 ? 19.219 3.399 -14.644 1.00 71.94 114 ILE A C 1
ATOM 890 O O . ILE A 1 114 ? 18.556 3.720 -13.662 1.00 71.94 114 ILE A O 1
ATOM 894 N N . ASP A 1 115 ? 20.537 3.200 -14.573 1.00 71.12 115 ASP A N 1
ATOM 895 C CA . ASP A 1 115 ? 21.348 3.359 -13.355 1.00 71.12 115 ASP A CA 1
ATOM 896 C C . ASP A 1 115 ? 20.815 2.592 -12.126 1.00 71.12 115 ASP A C 1
ATOM 898 O O . ASP A 1 115 ? 20.891 3.068 -10.991 1.00 71.12 115 ASP A O 1
ATOM 902 N N . GLY A 1 116 ? 20.267 1.389 -12.339 1.00 72.81 116 GLY A N 1
ATOM 903 C CA . GLY A 1 116 ? 19.693 0.564 -11.270 1.00 72.81 116 GLY A CA 1
ATOM 904 C C . GLY A 1 116 ? 18.279 0.972 -10.844 1.00 72.81 116 GLY A C 1
ATOM 905 O O . GLY A 1 116 ? 17.762 0.439 -9.860 1.00 72.81 116 GLY A O 1
ATOM 906 N N . TRP A 1 117 ? 17.652 1.914 -11.555 1.00 72.38 117 TRP A N 1
ATOM 907 C CA . TRP A 1 117 ? 16.292 2.381 -11.300 1.00 72.38 117 TRP A CA 1
ATOM 908 C C . TRP A 1 117 ? 15.335 1.871 -12.366 1.00 72.38 117 TRP A C 1
ATOM 910 O O . TRP A 1 117 ? 15.434 2.254 -13.527 1.00 72.38 117 TRP A O 1
ATOM 920 N N . SER A 1 118 ? 14.385 1.028 -11.965 1.00 84.69 118 SER A N 1
ATOM 921 C CA . SER A 1 118 ? 13.294 0.588 -12.835 1.00 84.69 118 SER A CA 1
ATOM 922 C C . SER A 1 118 ? 12.233 1.680 -12.980 1.00 84.69 118 SER A C 1
ATOM 924 O O . SER A 1 118 ? 11.916 2.392 -12.021 1.00 84.69 118 SER A O 1
ATOM 926 N N . LYS A 1 119 ? 11.638 1.783 -14.166 1.00 84.19 119 LYS A N 1
ATOM 927 C CA . LYS A 1 119 ? 10.569 2.734 -14.471 1.00 84.19 119 LYS A CA 1
ATOM 928 C C . LYS A 1 119 ? 9.350 2.521 -13.582 1.00 84.19 119 LYS A C 1
ATOM 930 O O . LYS A 1 119 ? 8.813 1.417 -13.514 1.00 84.19 119 LYS A O 1
ATOM 935 N N . LYS A 1 120 ? 8.870 3.589 -12.944 1.00 87.50 120 LYS A N 1
ATOM 936 C CA . LYS A 1 120 ? 7.620 3.591 -12.174 1.00 87.50 120 LYS A CA 1
ATOM 937 C C . LYS A 1 120 ? 6.420 3.530 -13.126 1.00 87.50 120 LYS A C 1
ATOM 939 O O . LYS A 1 120 ? 6.335 4.317 -14.063 1.00 87.50 120 LYS A O 1
ATOM 944 N N . VAL A 1 121 ? 5.507 2.590 -12.891 1.00 90.62 121 VAL A N 1
ATOM 945 C CA . VAL A 1 121 ? 4.314 2.358 -13.726 1.00 90.62 121 VAL A CA 1
ATOM 946 C C . VAL A 1 121 ? 3.072 2.934 -13.057 1.00 90.62 121 VAL A C 1
ATOM 948 O O . VAL A 1 121 ? 2.341 3.704 -13.670 1.00 90.62 121 VAL A O 1
ATOM 951 N N . ALA A 1 122 ? 2.842 2.567 -11.797 1.00 93.88 122 ALA A N 1
ATOM 952 C CA . ALA A 1 122 ? 1.686 3.010 -11.029 1.00 93.88 122 ALA A CA 1
ATOM 953 C C . ALA A 1 122 ? 1.980 2.958 -9.528 1.00 93.88 122 ALA A C 1
ATOM 955 O O . ALA A 1 122 ? 2.755 2.115 -9.071 1.00 93.88 122 ALA A O 1
ATOM 956 N N . THR A 1 123 ? 1.313 3.806 -8.755 1.00 94.88 123 THR A N 1
ATOM 957 C CA . THR A 1 123 ? 1.265 3.736 -7.294 1.00 94.88 123 THR A CA 1
ATOM 958 C C . THR A 1 123 ? -0.179 3.792 -6.837 1.00 94.88 123 THR A C 1
ATOM 960 O O . THR A 1 123 ? -0.925 4.681 -7.241 1.00 94.88 123 THR A O 1
ATOM 963 N N . ILE A 1 124 ? -0.557 2.871 -5.955 1.00 95.62 124 ILE A N 1
ATOM 964 C CA . ILE A 1 124 ? -1.794 2.972 -5.188 1.00 95.62 124 ILE A CA 1
ATOM 965 C C . ILE A 1 124 ? -1.470 3.128 -3.709 1.00 95.62 124 ILE A C 1
ATOM 967 O O . ILE A 1 124 ? -0.678 2.363 -3.157 1.00 95.62 124 ILE A O 1
ATOM 971 N N . SER A 1 125 ? -2.092 4.117 -3.079 1.00 96.25 125 SER A N 1
ATOM 972 C CA . SER A 1 125 ? -1.943 4.398 -1.655 1.00 96.25 125 SER A CA 1
ATOM 973 C C . SER A 1 125 ? -3.306 4.363 -0.987 1.00 96.25 125 SER A C 1
ATOM 975 O O . SER A 1 125 ? -4.271 4.943 -1.485 1.00 96.25 125 SER A O 1
ATOM 977 N N . PHE A 1 126 ? -3.364 3.705 0.161 1.00 95.44 126 PHE A N 1
ATOM 978 C CA . PHE A 1 126 ? -4.526 3.621 1.028 1.00 95.44 126 PHE A CA 1
ATOM 979 C C . PHE A 1 126 ? -4.167 4.234 2.374 1.00 95.44 126 PHE A C 1
ATOM 981 O O . PHE A 1 126 ? -3.089 3.968 2.910 1.00 95.44 126 PHE A O 1
ATOM 988 N N . SER A 1 127 ? -5.086 4.987 2.962 1.00 96.25 127 SER A N 1
ATOM 989 C CA . SER A 1 127 ? -5.034 5.362 4.368 1.00 96.25 127 SER A CA 1
ATOM 990 C C . SER A 1 127 ? -6.397 5.189 5.015 1.00 96.25 127 SER A C 1
ATOM 992 O O . SER A 1 127 ? -7.436 5.418 4.394 1.00 96.25 127 SER A O 1
ATOM 994 N N . SER A 1 128 ? -6.396 4.774 6.275 1.00 95.94 128 SER A N 1
ATOM 995 C CA . SER A 1 128 ? -7.598 4.709 7.093 1.00 95.94 128 SER A CA 1
ATOM 996 C C . SER A 1 128 ? -7.285 5.185 8.499 1.00 95.94 128 SER A C 1
ATOM 998 O O . SER A 1 128 ? -6.333 4.715 9.124 1.00 95.94 128 SER A O 1
ATOM 1000 N N . ASP A 1 129 ? -8.150 6.061 8.994 1.00 94.19 129 ASP A N 1
ATOM 1001 C CA . ASP A 1 129 ? -8.135 6.587 10.348 1.00 94.19 129 ASP A CA 1
ATOM 1002 C C . ASP A 1 129 ? -9.331 6.003 11.112 1.00 94.19 129 ASP A C 1
ATOM 1004 O O . ASP A 1 129 ? -10.477 6.049 10.640 1.00 94.19 129 ASP A O 1
ATOM 1008 N N . PHE A 1 130 ? -9.082 5.431 12.286 1.00 93.81 130 PHE A N 1
ATOM 1009 C CA . PHE A 1 130 ? -10.124 4.849 13.125 1.00 93.81 130 PHE A CA 1
ATOM 1010 C C . PHE A 1 130 ? -9.794 4.945 14.613 1.00 93.81 130 PHE A C 1
ATOM 1012 O O . PHE A 1 130 ? -8.635 5.060 15.005 1.00 93.81 130 PHE A O 1
ATOM 1019 N N . LEU A 1 131 ? -10.835 4.917 15.446 1.00 91.62 131 LEU A N 1
ATOM 1020 C CA . LEU A 1 131 ? -10.674 4.736 16.884 1.00 91.62 131 LEU A CA 1
ATOM 1021 C C . LEU A 1 131 ? -10.631 3.253 17.217 1.00 91.62 131 LEU A C 1
ATOM 1023 O O . LEU A 1 131 ? -11.511 2.498 16.793 1.00 91.62 131 LEU A O 1
ATOM 1027 N N . GLU A 1 132 ? -9.650 2.888 18.026 1.00 88.56 132 GLU A N 1
ATOM 1028 C CA . GLU A 1 132 ? -9.469 1.541 18.549 1.00 88.56 132 GLU A CA 1
ATOM 1029 C C . GLU A 1 132 ? -9.954 1.480 20.005 1.00 88.56 132 GLU A C 1
ATOM 1031 O O . GLU A 1 132 ? -9.813 2.446 20.766 1.00 88.56 132 GLU A O 1
ATOM 1036 N N .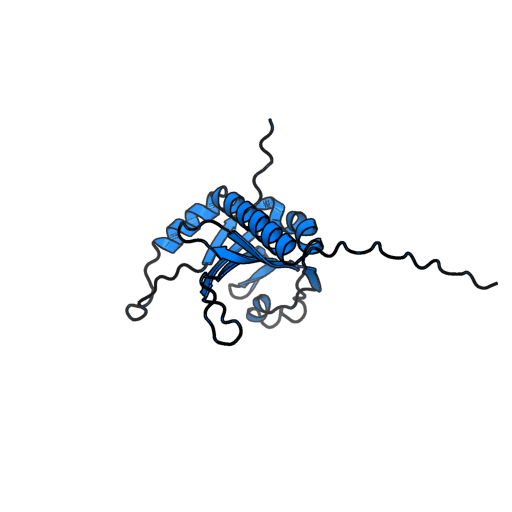 GLY A 1 133 ? -10.619 0.385 20.366 1.00 85.25 133 GLY A N 1
ATOM 1037 C CA . GLY A 1 133 ? -10.993 0.086 21.745 1.00 85.25 133 GLY A CA 1
ATOM 1038 C C . GLY A 1 133 ? -9.870 -0.587 22.526 1.00 85.25 133 GLY A C 1
ATOM 1039 O O . GLY A 1 133 ? -8.761 -0.766 22.030 1.00 85.25 133 GLY A O 1
ATOM 1040 N N . GLU A 1 134 ? -10.147 -0.944 23.779 1.00 82.00 134 GLU A N 1
ATOM 1041 C CA . GLU A 1 134 ? -9.138 -1.552 24.659 1.00 82.00 134 GLU A CA 1
ATOM 1042 C C . GLU A 1 134 ? -8.708 -2.950 24.182 1.00 82.00 134 GLU A C 1
ATOM 1044 O O . GLU A 1 134 ? -7.567 -3.345 24.428 1.00 82.00 134 GLU A O 1
ATOM 1049 N N . ASP A 1 135 ? -9.573 -3.662 23.450 1.00 84.88 135 ASP A N 1
ATOM 1050 C CA . ASP A 1 135 ? -9.322 -5.019 22.955 1.00 84.88 135 ASP A CA 1
ATOM 1051 C C . ASP A 1 135 ? -8.798 -5.037 21.501 1.00 84.88 135 ASP A C 1
ATOM 1053 O O . ASP A 1 135 ? -8.684 -6.102 20.887 1.00 84.88 135 ASP A O 1
ATOM 1057 N N . GLY A 1 136 ? -8.458 -3.873 20.933 1.00 82.38 136 GLY A N 1
ATOM 1058 C CA . GLY A 1 136 ? -8.008 -3.751 19.541 1.00 82.38 136 GLY A CA 1
ATOM 1059 C C . GLY A 1 136 ? -9.150 -3.736 18.517 1.00 82.38 136 GLY A C 1
ATOM 1060 O O . GLY A 1 136 ? -8.919 -3.844 17.311 1.00 82.38 136 GLY A O 1
ATOM 1061 N N . GLU A 1 137 ? -10.401 -3.637 18.965 1.00 90.06 137 GLU A N 1
ATOM 1062 C CA . GLU A 1 137 ? -11.561 -3.565 18.090 1.00 90.06 137 GLU A CA 1
ATOM 1063 C C . GLU A 1 137 ? -11.716 -2.172 17.467 1.00 90.06 137 GLU A C 1
ATOM 1065 O O . GLU A 1 137 ? -11.574 -1.140 18.126 1.00 90.06 137 GLU A O 1
ATOM 1070 N N . ILE A 1 138 ? -12.068 -2.129 16.181 1.00 92.12 138 ILE A N 1
ATOM 1071 C CA . ILE A 1 138 ? -12.366 -0.868 15.501 1.00 92.12 138 ILE A CA 1
ATOM 1072 C C . ILE A 1 138 ? -13.746 -0.381 15.944 1.00 92.12 138 ILE A C 1
ATOM 1074 O O . ILE A 1 138 ? -14.772 -0.954 15.577 1.00 92.12 138 ILE A O 1
ATOM 1078 N N . LEU A 1 139 ? -13.776 0.714 16.700 1.00 91.69 139 LEU A N 1
ATOM 1079 C CA . LEU A 1 139 ? -15.007 1.289 17.243 1.00 91.69 139 LEU A CA 1
ATOM 1080 C C . LEU A 1 139 ? -15.719 2.196 16.239 1.00 91.69 139 LEU A C 1
ATOM 1082 O O . LEU A 1 139 ? -16.947 2.192 16.146 1.00 91.69 139 LEU A O 1
ATOM 1086 N N . ARG A 1 140 ? -14.954 3.018 15.513 1.00 91.94 140 ARG A N 1
ATOM 1087 C CA . ARG A 1 140 ? -15.465 3.875 14.433 1.00 91.94 140 ARG A CA 1
ATOM 1088 C C . ARG A 1 140 ? -14.347 4.299 13.494 1.00 91.94 140 ARG A C 1
ATOM 1090 O O . ARG A 1 140 ? -13.247 4.601 13.947 1.00 91.94 140 ARG A O 1
ATOM 1097 N N . PHE A 1 141 ? -14.674 4.440 12.217 1.00 93.94 141 PHE A N 1
ATOM 1098 C CA . PHE A 1 141 ? -13.822 5.129 11.252 1.00 93.94 141 PHE A CA 1
ATOM 1099 C C . PHE A 1 141 ? -14.005 6.642 11.377 1.00 93.94 141 PHE A C 1
ATOM 1101 O O . PHE A 1 141 ? -15.111 7.119 11.642 1.00 93.94 141 PHE A O 1
ATOM 1108 N N . THR A 1 142 ? -12.926 7.398 11.206 1.00 91.81 142 THR A N 1
ATOM 1109 C CA . THR A 1 142 ? -12.918 8.869 11.296 1.00 91.81 142 THR A CA 1
ATOM 1110 C C . THR A 1 142 ? -12.493 9.527 9.986 1.00 91.81 142 THR A C 1
ATOM 1112 O O . THR A 1 142 ? -12.861 10.676 9.741 1.00 91.81 142 THR A O 1
ATOM 1115 N N . GLY A 1 143 ? -11.791 8.797 9.120 1.00 91.81 143 GLY A N 1
ATOM 1116 C CA . GLY A 1 143 ? -11.344 9.280 7.823 1.00 91.81 143 GLY A CA 1
ATOM 1117 C C . GLY A 1 143 ? -10.583 8.213 7.049 1.00 91.81 143 GLY A C 1
ATOM 1118 O O . GLY A 1 143 ? -10.306 7.129 7.555 1.00 91.81 143 GLY A O 1
ATOM 1119 N N . GLY A 1 144 ? -10.236 8.527 5.810 1.00 92.25 144 GLY A N 1
ATOM 1120 C CA . GLY A 1 144 ? -9.390 7.692 4.973 1.00 92.25 144 GLY A CA 1
ATOM 1121 C C . GLY A 1 144 ? -9.235 8.296 3.591 1.00 92.25 144 GLY A C 1
ATOM 1122 O O . GLY A 1 144 ? -9.922 9.260 3.242 1.00 92.25 144 GLY A O 1
ATOM 1123 N N . CYS A 1 145 ? -8.318 7.739 2.817 1.00 93.44 145 CYS A N 1
ATOM 1124 C CA . CYS A 1 145 ? -8.068 8.152 1.449 1.00 93.44 145 CYS A CA 1
ATOM 1125 C C . CYS A 1 145 ? -7.604 6.956 0.621 1.00 93.44 145 CYS A C 1
ATOM 1127 O O . CYS A 1 145 ? -6.872 6.092 1.104 1.00 93.44 145 CYS A O 1
ATOM 1129 N N . VAL A 1 146 ? -7.994 6.951 -0.649 1.00 92.38 146 VAL A N 1
ATOM 1130 C CA . VAL A 1 146 ? -7.389 6.106 -1.674 1.00 92.38 146 VAL A CA 1
ATOM 1131 C C . VAL A 1 146 ? -6.900 7.029 -2.774 1.00 92.38 146 VAL A C 1
ATOM 1133 O O . VAL A 1 146 ? -7.674 7.849 -3.265 1.00 92.38 146 VAL A O 1
ATOM 1136 N N . SER A 1 147 ? -5.637 6.906 -3.160 1.00 94.31 147 SER A N 1
ATOM 1137 C CA . SER A 1 147 ? -5.065 7.645 -4.283 1.00 94.31 147 SER A CA 1
ATOM 1138 C C . SER A 1 147 ? -4.399 6.682 -5.248 1.00 94.31 147 SER A C 1
ATOM 1140 O O . SER A 1 147 ? -3.635 5.812 -4.827 1.00 94.31 147 SER A O 1
ATOM 1142 N N . LEU A 1 148 ? -4.664 6.869 -6.534 1.00 93.56 148 LEU A N 1
ATOM 1143 C CA . LEU A 1 148 ? -4.014 6.170 -7.627 1.00 93.56 148 LEU A CA 1
ATOM 1144 C C . LEU A 1 148 ? -3.259 7.191 -8.471 1.00 93.56 148 LEU A C 1
ATOM 1146 O O . LEU A 1 148 ? -3.819 8.199 -8.905 1.00 93.56 148 LEU A O 1
ATOM 1150 N N . GLU A 1 149 ? -2.000 6.889 -8.723 1.00 93.50 149 GLU A N 1
ATOM 1151 C CA . GLU A 1 149 ? -1.123 7.632 -9.610 1.00 93.50 149 GLU A CA 1
ATOM 1152 C C . GLU A 1 149 ? -0.595 6.682 -10.683 1.00 93.50 149 GLU A C 1
ATOM 1154 O O . GLU A 1 149 ? -0.182 5.561 -10.372 1.00 93.50 149 GLU A O 1
ATOM 1159 N N . ALA A 1 150 ? -0.608 7.113 -11.938 1.00 89.44 150 ALA A N 1
ATOM 1160 C CA . ALA A 1 150 ? -0.153 6.317 -13.070 1.00 89.44 150 ALA A CA 1
ATOM 1161 C C . ALA A 1 150 ? 0.379 7.206 -14.200 1.00 89.44 150 ALA A C 1
ATOM 1163 O O . ALA A 1 150 ? 0.301 8.437 -14.134 1.00 89.44 150 ALA A O 1
ATOM 1164 N N . ASP A 1 151 ? 0.903 6.552 -15.239 1.00 80.50 151 ASP A N 1
ATOM 1165 C CA . ASP A 1 151 ? 1.335 7.184 -16.487 1.00 80.50 151 ASP A CA 1
ATOM 1166 C C . ASP A 1 151 ? 2.314 8.338 -16.231 1.00 80.50 151 ASP A C 1
ATOM 1168 O O . ASP A 1 151 ? 2.089 9.480 -16.612 1.00 80.50 151 ASP A O 1
ATOM 1172 N N . TYR A 1 152 ? 3.385 8.064 -15.494 1.00 80.31 152 TYR A N 1
ATOM 1173 C CA . TYR A 1 152 ? 4.364 9.081 -15.120 1.00 80.31 152 TYR A CA 1
ATOM 1174 C C . TYR A 1 152 ? 5.024 9.712 -16.355 1.00 80.31 152 TYR A C 1
ATOM 1176 O O . TYR A 1 152 ? 5.449 8.992 -17.265 1.00 80.31 152 TYR A O 1
ATOM 1184 N N . ASP A 1 153 ? 5.124 11.048 -16.379 1.00 70.00 153 ASP A N 1
ATOM 1185 C CA . ASP A 1 153 ? 5.880 11.749 -17.421 1.00 70.00 153 ASP A CA 1
ATOM 1186 C C . ASP A 1 153 ? 7.372 11.599 -17.131 1.00 70.00 153 ASP A C 1
ATOM 1188 O O . ASP A 1 153 ? 7.931 12.204 -16.215 1.00 70.00 153 ASP A O 1
ATOM 1192 N N . LEU A 1 154 ? 8.012 10.752 -17.929 1.00 67.12 154 LEU A N 1
ATOM 1193 C CA . LEU A 1 154 ? 9.432 10.473 -17.808 1.00 67.12 154 LEU A CA 1
ATOM 1194 C C . LEU A 1 154 ? 10.249 11.201 -18.871 1.00 67.12 154 LEU A C 1
ATOM 1196 O O . LEU A 1 154 ? 11.471 11.101 -18.813 1.00 67.12 154 LEU A O 1
ATOM 1200 N N . GLU A 1 155 ? 9.633 11.946 -19.803 1.00 60.00 155 GLU A N 1
ATOM 1201 C CA . GLU A 1 155 ? 10.343 12.635 -20.896 1.00 60.00 155 GLU A CA 1
ATOM 1202 C C . GLU A 1 155 ? 11.370 13.643 -20.364 1.00 60.00 155 GLU A C 1
ATOM 1204 O O . GLU A 1 155 ? 12.502 13.686 -20.841 1.00 60.00 155 GLU A O 1
ATOM 1209 N N . SER A 1 156 ? 11.023 14.366 -19.298 1.00 53.59 156 SER A N 1
ATOM 1210 C CA . SER A 1 156 ? 11.941 15.254 -18.566 1.00 53.59 156 SER A CA 1
ATOM 1211 C C . SER A 1 156 ? 12.923 14.520 -17.639 1.00 53.59 156 SER A C 1
ATOM 1213 O O . SER A 1 156 ? 13.867 15.118 -17.127 1.00 53.59 156 SER A O 1
ATOM 1215 N N . SER A 1 157 ? 12.709 13.222 -17.426 1.00 53.09 157 SER A N 1
ATOM 1216 C CA . SER A 1 157 ? 13.371 12.416 -16.400 1.00 53.09 157 SER A CA 1
ATOM 1217 C C . SER A 1 157 ? 14.410 11.429 -16.962 1.00 53.09 157 SER A C 1
ATOM 1219 O O . SER A 1 157 ? 15.172 10.835 -16.198 1.00 53.09 157 SER A O 1
ATOM 1221 N N . TRP A 1 158 ? 14.490 11.246 -18.289 1.00 55.12 158 TRP A N 1
ATOM 1222 C CA . TRP A 1 158 ? 15.491 10.375 -18.940 1.00 55.12 158 TRP A CA 1
ATOM 1223 C C . TRP A 1 158 ? 16.931 10.860 -18.754 1.00 55.12 158 TRP A C 1
ATOM 1225 O O . TRP A 1 158 ? 17.851 10.047 -18.733 1.00 55.12 158 TRP A O 1
ATOM 1235 N N . GLU A 1 159 ? 17.139 12.168 -18.592 1.00 55.53 159 GLU A N 1
ATOM 1236 C CA . GLU A 1 159 ? 18.472 12.745 -18.379 1.00 55.53 159 GLU A CA 1
ATOM 1237 C C . GLU A 1 159 ? 18.966 12.576 -16.931 1.00 55.53 159 GLU A C 1
ATOM 1239 O O . GLU A 1 159 ? 20.135 12.823 -16.641 1.00 55.53 159 GLU A O 1
ATOM 1244 N N . THR A 1 160 ? 18.101 12.178 -15.988 1.00 60.28 160 THR A N 1
ATOM 1245 C CA . THR A 1 160 ? 18.455 12.033 -14.566 1.00 60.28 160 THR A CA 1
ATOM 1246 C C . THR A 1 160 ? 17.665 10.887 -13.919 1.00 60.28 160 THR A C 1
ATOM 1248 O O . THR A 1 160 ? 16.600 11.122 -13.357 1.00 60.28 160 THR A O 1
ATOM 1251 N N . PRO A 1 161 ? 18.172 9.644 -13.919 1.00 57.09 161 PRO A N 1
ATOM 1252 C CA . PRO A 1 161 ? 17.415 8.450 -13.503 1.00 57.09 161 PRO A CA 1
ATOM 1253 C C . PRO A 1 161 ? 16.851 8.476 -12.075 1.00 57.09 161 PRO A C 1
ATOM 1255 O O . PRO A 1 161 ? 15.803 7.895 -11.803 1.00 57.09 161 PRO A O 1
ATOM 1258 N N 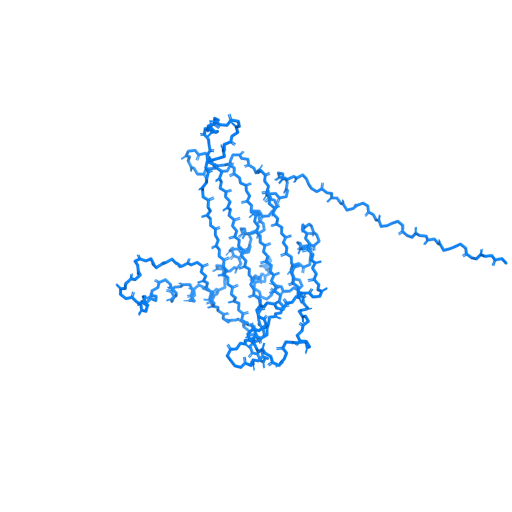. SER A 1 162 ? 17.482 9.210 -11.151 1.00 58.56 162 SER A N 1
ATOM 1259 C CA . SER A 1 162 ? 16.945 9.412 -9.796 1.00 58.56 162 SER A CA 1
ATOM 1260 C C . SER A 1 162 ? 15.596 10.145 -9.778 1.00 58.56 162 SER A C 1
ATOM 1262 O O . SER A 1 162 ? 14.821 9.968 -8.835 1.00 58.56 162 SER A O 1
ATOM 1264 N N . SER A 1 163 ? 15.284 10.918 -10.824 1.00 56.47 163 SER A N 1
ATOM 1265 C CA . SER A 1 163 ? 14.011 11.629 -10.969 1.00 56.47 163 SER A CA 1
ATOM 1266 C C . SER A 1 163 ? 12.831 10.706 -11.285 1.00 56.47 163 SER A C 1
ATOM 1268 O O . SER A 1 163 ? 11.695 11.104 -11.069 1.00 56.47 163 SER A O 1
ATOM 1270 N N . TRP A 1 164 ? 13.052 9.436 -11.653 1.00 63.19 164 TRP A N 1
ATOM 1271 C CA . TRP A 1 164 ? 11.968 8.464 -11.887 1.00 63.19 164 TRP A CA 1
ATOM 1272 C C . TRP A 1 164 ? 11.166 8.134 -10.620 1.00 63.19 164 TRP A C 1
ATOM 1274 O O . TRP A 1 164 ? 10.019 7.697 -10.699 1.00 63.19 164 TRP A O 1
ATOM 1284 N N . ARG A 1 165 ? 11.744 8.366 -9.432 1.00 59.53 165 ARG A N 1
ATOM 1285 C CA . ARG A 1 165 ? 11.025 8.278 -8.149 1.00 59.53 165 ARG A CA 1
ATOM 1286 C C . ARG A 1 165 ? 10.157 9.495 -7.851 1.00 59.53 165 ARG A C 1
ATOM 1288 O O . ARG A 1 165 ? 9.175 9.358 -7.127 1.00 59.53 165 ARG A O 1
ATOM 1295 N N . THR A 1 166 ? 10.549 10.656 -8.360 1.00 64.44 166 THR A N 1
ATOM 1296 C CA . THR A 1 166 ? 9.893 11.948 -8.124 1.00 64.44 166 THR A CA 1
ATOM 1297 C C . THR A 1 166 ? 9.141 12.443 -9.353 1.00 64.44 166 THR A C 1
ATOM 1299 O O . THR A 1 166 ? 8.714 13.591 -9.369 1.00 64.44 166 THR A O 1
ATOM 1302 N N . ALA A 1 167 ? 9.031 11.610 -10.389 1.00 70.31 167 ALA A N 1
ATOM 1303 C CA . ALA A 1 167 ? 8.301 11.936 -11.595 1.00 70.31 167 ALA A CA 1
ATOM 1304 C C . ALA A 1 167 ? 6.848 12.216 -11.220 1.00 70.31 167 ALA A C 1
ATOM 1306 O O . ALA A 1 167 ? 6.245 11.484 -10.427 1.00 70.31 167 ALA A O 1
ATOM 1307 N N . GLU A 1 168 ? 6.307 13.284 -11.788 1.00 76.50 168 GLU A N 1
ATOM 1308 C CA . GLU A 1 168 ? 4.914 13.641 -11.580 1.00 76.50 168 GLU A CA 1
ATOM 1309 C C . GLU A 1 168 ? 4.030 12.690 -12.403 1.00 76.50 168 GLU A C 1
ATOM 1311 O O . GLU A 1 168 ? 4.334 12.399 -13.569 1.00 76.50 168 GLU A O 1
ATOM 1316 N N . PRO A 1 169 ? 2.950 12.153 -11.816 1.00 83.56 169 PRO A N 1
ATOM 1317 C CA . PRO A 1 169 ? 2.006 11.338 -12.562 1.00 83.56 169 PRO A CA 1
ATOM 1318 C C . PRO A 1 169 ? 1.230 12.209 -13.552 1.00 83.56 169 PRO A C 1
ATOM 1320 O O . PRO A 1 169 ? 0.751 13.285 -13.188 1.00 83.56 169 PRO A O 1
ATOM 1323 N N . THR A 1 170 ? 1.032 11.739 -14.787 1.00 83.31 170 THR A N 1
ATOM 1324 C CA . THR A 1 170 ? 0.086 12.412 -15.699 1.00 83.31 170 THR A CA 1
ATOM 1325 C C . THR A 1 170 ? -1.358 12.004 -15.417 1.00 83.31 170 THR A C 1
ATOM 1327 O O . THR A 1 170 ? -2.279 12.786 -15.660 1.00 83.31 170 THR A O 1
ATOM 1330 N N . THR A 1 171 ? -1.558 10.826 -14.819 1.00 85.06 171 THR A N 1
ATOM 1331 C CA . THR A 1 171 ? -2.861 10.339 -14.368 1.00 85.06 171 THR A CA 1
ATOM 1332 C C . THR A 1 171 ? -2.912 10.319 -12.843 1.00 85.06 171 THR A C 1
ATOM 1334 O O . THR A 1 171 ? -2.172 9.576 -12.198 1.00 85.06 171 THR A O 1
ATOM 1337 N N . LYS A 1 172 ? -3.841 11.086 -12.258 1.00 90.50 172 LYS A N 1
ATOM 1338 C CA . LYS A 1 172 ? -4.150 11.053 -10.823 1.00 90.50 172 LYS A CA 1
ATOM 1339 C C . LYS A 1 172 ? -5.644 10.839 -10.601 1.00 90.50 172 LYS A C 1
ATOM 1341 O O . LYS A 1 172 ? -6.471 11.523 -11.201 1.00 90.50 172 LYS A O 1
ATOM 1346 N N . SER A 1 173 ? -5.988 9.911 -9.719 1.00 89.62 173 SER A N 1
ATOM 1347 C CA . SER A 1 173 ? -7.361 9.668 -9.276 1.00 89.62 173 SER A CA 1
ATOM 1348 C C . SER A 1 173 ? -7.393 9.511 -7.760 1.00 89.62 173 SER A C 1
ATOM 1350 O O . SER A 1 173 ? -6.442 9.011 -7.159 1.00 89.62 173 SER A O 1
ATOM 1352 N N . GLU A 1 174 ? -8.487 9.932 -7.130 1.00 90.25 174 GLU A N 1
ATOM 1353 C CA . GLU A 1 174 ? -8.664 9.879 -5.674 1.00 90.25 174 GLU A CA 1
ATOM 1354 C C . GLU A 1 174 ? -10.056 9.344 -5.307 1.00 90.25 174 GLU A C 1
ATOM 1356 O O . GLU A 1 174 ? -10.996 9.381 -6.106 1.00 90.25 174 GLU A O 1
ATOM 1361 N N . GLY A 1 175 ? -10.189 8.816 -4.090 1.00 85.44 175 GLY A N 1
ATOM 1362 C CA . GLY A 1 175 ? -11.448 8.294 -3.563 1.00 85.44 175 GLY A CA 1
ATOM 1363 C C . GLY A 1 175 ? -12.033 7.185 -4.441 1.00 85.44 175 GLY A C 1
ATOM 1364 O O . GLY A 1 175 ? -11.318 6.287 -4.877 1.00 85.44 175 GLY A O 1
ATOM 1365 N N . SER A 1 176 ? -13.340 7.245 -4.709 1.00 81.31 176 SER A N 1
ATOM 1366 C CA . SER A 1 176 ? -14.055 6.224 -5.492 1.00 81.31 176 SER A CA 1
ATOM 1367 C C . SER A 1 176 ? -13.460 5.997 -6.886 1.00 81.31 176 SER A C 1
ATOM 1369 O O . SER A 1 176 ? -13.368 4.856 -7.321 1.00 81.31 176 SER A O 1
ATOM 1371 N N . GLU A 1 177 ? -12.980 7.048 -7.557 1.00 84.81 177 GLU A N 1
ATOM 1372 C CA . GLU A 1 177 ? -12.386 6.917 -8.893 1.00 84.81 177 GLU A CA 1
ATOM 1373 C C . GLU A 1 177 ? -11.074 6.117 -8.865 1.00 84.81 177 GLU A C 1
ATOM 1375 O O . GLU A 1 177 ? -10.837 5.274 -9.730 1.00 84.81 177 GLU A O 1
ATOM 1380 N N . ALA A 1 178 ? -10.231 6.340 -7.849 1.00 85.06 178 ALA A N 1
ATOM 1381 C CA . ALA A 1 178 ? -9.002 5.567 -7.663 1.00 85.06 178 ALA A CA 1
ATOM 1382 C C . ALA A 1 178 ? -9.298 4.081 -7.435 1.00 85.06 178 ALA A C 1
ATOM 1384 O O . ALA A 1 178 ? -8.592 3.211 -7.943 1.00 85.06 178 ALA A O 1
ATOM 1385 N N . ILE A 1 179 ? -10.358 3.799 -6.675 1.00 79.94 179 ILE A N 1
ATOM 1386 C CA . ILE A 1 179 ? -10.791 2.441 -6.348 1.00 79.94 179 ILE A CA 1
ATOM 1387 C C . ILE A 1 179 ? -11.196 1.703 -7.621 1.00 79.94 179 ILE A C 1
ATOM 1389 O O . ILE A 1 179 ? -10.706 0.599 -7.860 1.00 79.94 179 ILE A O 1
ATOM 1393 N N . ASP A 1 180 ? -12.032 2.331 -8.445 1.00 83.75 180 ASP A N 1
ATOM 1394 C CA . ASP A 1 180 ? -12.580 1.712 -9.650 1.00 83.75 180 ASP A CA 1
ATOM 1395 C C . ASP A 1 180 ? -11.494 1.435 -10.704 1.00 83.75 180 ASP A C 1
ATOM 1397 O O . ASP A 1 180 ? -11.541 0.405 -11.375 1.00 83.75 180 ASP A O 1
ATOM 1401 N N . LYS A 1 181 ? -10.472 2.297 -10.800 1.00 84.88 181 LYS A N 1
ATOM 1402 C CA . LYS A 1 181 ? -9.333 2.122 -11.720 1.00 84.88 181 LYS A CA 1
ATOM 1403 C C . LYS A 1 181 ? -8.235 1.200 -11.190 1.00 84.88 181 LYS A C 1
ATOM 1405 O O . LYS A 1 181 ? -7.441 0.685 -11.972 1.00 84.88 181 LYS A O 1
ATOM 1410 N N . SER A 1 182 ? -8.164 0.965 -9.878 1.00 82.75 182 SER A N 1
ATOM 1411 C CA . SER A 1 182 ? -7.090 0.163 -9.272 1.00 82.75 182 SER A CA 1
ATOM 1412 C C . SER A 1 182 ? -6.865 -1.222 -9.910 1.00 82.75 182 SER A C 1
ATOM 1414 O O . SER A 1 182 ? -5.697 -1.593 -10.086 1.00 82.75 182 SER A O 1
ATOM 1416 N N . PRO A 1 183 ? -7.900 -1.983 -10.333 1.00 84.25 183 PRO A N 1
ATOM 1417 C CA . PRO A 1 183 ? -7.687 -3.292 -10.942 1.00 84.25 183 PRO A CA 1
ATOM 1418 C C . PRO A 1 183 ? -6.969 -3.212 -12.293 1.00 84.25 183 PRO A C 1
ATOM 1420 O O . PRO A 1 183 ? -6.239 -4.138 -12.634 1.00 84.25 183 PRO A O 1
ATOM 1423 N N . GLU A 1 184 ? -7.111 -2.116 -13.045 1.00 85.25 184 GLU A N 1
ATOM 1424 C CA . GLU A 1 184 ? -6.456 -1.942 -14.351 1.00 85.25 184 GLU A CA 1
ATOM 1425 C C . GLU A 1 184 ? -4.925 -1.977 -14.228 1.00 85.25 184 GLU A C 1
ATOM 1427 O O . GLU A 1 184 ? -4.233 -2.496 -15.105 1.00 85.25 184 GLU A O 1
ATOM 1432 N N . PHE A 1 185 ? -4.395 -1.493 -13.102 1.00 85.12 185 PHE A N 1
ATOM 1433 C CA . PHE A 1 185 ? -2.957 -1.382 -12.864 1.00 85.12 185 PHE A CA 1
ATOM 1434 C C . PHE A 1 185 ? -2.387 -2.528 -12.021 1.00 85.12 185 PHE A C 1
ATOM 1436 O O . PHE A 1 185 ? -1.215 -2.876 -12.190 1.00 85.12 185 PHE A O 1
ATOM 1443 N N . PHE A 1 186 ? -3.198 -3.136 -11.146 1.00 86.69 186 PHE A N 1
ATOM 1444 C CA . PHE A 1 186 ? -2.750 -4.106 -10.133 1.00 86.69 186 PHE A CA 1
ATOM 1445 C C . PHE A 1 186 ? -3.447 -5.481 -10.209 1.00 86.69 186 PHE A C 1
ATOM 1447 O O . PHE A 1 186 ? -3.327 -6.292 -9.284 1.00 86.69 186 PHE A O 1
ATOM 1454 N N . ALA A 1 187 ? -4.147 -5.800 -11.306 1.00 86.94 187 ALA A N 1
ATOM 1455 C CA . ALA A 1 187 ? -4.785 -7.111 -11.494 1.00 86.94 187 ALA A CA 1
ATOM 1456 C C . ALA A 1 187 ? -3.817 -8.297 -11.345 1.00 86.94 187 ALA A C 1
ATOM 1458 O O . ALA A 1 187 ? -4.219 -9.363 -10.891 1.00 86.94 187 ALA A O 1
ATOM 1459 N N . ASP A 1 188 ? -2.539 -8.135 -11.686 1.00 85.94 188 ASP A N 1
ATOM 1460 C CA . ASP A 1 188 ? -1.567 -9.230 -11.677 1.00 85.94 188 ASP A CA 1
ATOM 1461 C C . ASP A 1 188 ? -1.091 -9.635 -10.268 1.00 85.94 188 ASP A C 1
ATOM 1463 O O . ASP A 1 188 ? -0.611 -10.756 -10.069 1.00 85.94 188 ASP A O 1
ATOM 1467 N N . ILE A 1 189 ? -1.293 -8.779 -9.262 1.00 85.00 189 ILE A N 1
ATOM 1468 C CA . ILE A 1 189 ? -1.112 -9.128 -7.844 1.00 85.00 189 ILE A CA 1
ATOM 1469 C C . ILE A 1 189 ? -2.430 -9.484 -7.149 1.00 85.00 189 ILE A C 1
ATOM 1471 O O . ILE A 1 189 ? -2.408 -9.890 -5.993 1.00 85.00 189 ILE A O 1
ATOM 1475 N N . THR A 1 190 ? -3.559 -9.422 -7.858 1.00 78.81 190 THR A N 1
ATOM 1476 C CA . THR A 1 190 ? -4.851 -9.920 -7.373 1.00 78.81 190 THR A CA 1
ATOM 1477 C C . THR A 1 190 ? -4.949 -11.423 -7.677 1.00 78.81 190 THR A C 1
ATOM 1479 O O . THR A 1 190 ? -4.679 -11.834 -8.808 1.00 78.81 190 THR A O 1
ATOM 1482 N N . PRO A 1 191 ? -5.284 -12.289 -6.703 1.00 63.06 191 PRO A N 1
ATOM 1483 C CA . PRO A 1 191 ? -5.472 -13.708 -6.966 1.00 63.06 191 PRO A CA 1
ATOM 1484 C C . PRO A 1 191 ? -6.597 -13.893 -7.987 1.00 63.06 191 PRO A C 1
ATOM 1486 O O . PRO A 1 191 ? -7.611 -13.193 -7.952 1.00 63.06 191 PRO A O 1
ATOM 1489 N N . ALA A 1 192 ? -6.417 -14.840 -8.910 1.00 57.03 192 ALA A N 1
ATOM 1490 C CA . ALA A 1 192 ? -7.471 -15.188 -9.853 1.00 57.03 192 ALA A CA 1
ATOM 1491 C C . ALA A 1 192 ? -8.743 -15.562 -9.072 1.00 57.03 192 ALA A C 1
ATOM 1493 O O . ALA A 1 192 ? -8.630 -16.225 -8.034 1.00 57.03 192 ALA A O 1
ATOM 1494 N N . PRO A 1 193 ? -9.943 -15.172 -9.542 1.00 51.12 193 PRO A N 1
ATOM 1495 C CA . PRO A 1 193 ? -11.173 -15.591 -8.892 1.00 51.12 193 PRO A CA 1
ATOM 1496 C C . PRO A 1 193 ? -11.163 -17.114 -8.790 1.00 51.12 193 PRO A C 1
ATOM 1498 O O . PRO A 1 193 ? -10.978 -17.809 -9.795 1.00 51.12 193 PRO A O 1
ATOM 1501 N N . VAL A 1 194 ? -11.315 -17.626 -7.566 1.00 38.91 194 VAL A N 1
ATOM 1502 C CA . VAL A 1 194 ? -11.478 -19.059 -7.335 1.00 38.91 194 VAL A CA 1
ATOM 1503 C C . VAL A 1 194 ? -12.722 -19.455 -8.117 1.00 38.91 194 VAL A C 1
ATOM 1505 O O . VAL A 1 194 ? -13.825 -19.014 -7.793 1.00 38.91 194 VAL A O 1
ATOM 1508 N N . LYS A 1 195 ? -12.538 -20.200 -9.214 1.00 32.34 195 LYS A N 1
ATOM 1509 C CA . LYS A 1 195 ? -13.677 -20.755 -9.941 1.00 32.34 195 LYS A CA 1
ATOM 1510 C C . LYS A 1 195 ? -14.444 -21.641 -8.950 1.00 32.34 195 LYS A C 1
ATOM 1512 O O . LYS A 1 195 ? -13.787 -22.461 -8.305 1.00 32.34 195 LYS A O 1
ATOM 1517 N N . PRO A 1 196 ? -15.761 -21.434 -8.795 1.00 42.56 196 PRO A N 1
ATOM 1518 C CA . PRO A 1 196 ? -16.582 -22.267 -7.926 1.00 42.56 196 PRO A CA 1
ATOM 1519 C C . PRO A 1 196 ? -16.563 -23.733 -8.367 1.00 42.56 196 PRO A C 1
ATOM 1521 O O . PRO A 1 196 ? -16.364 -23.988 -9.581 1.00 42.56 196 PRO A O 1
#

Sequence (196 aa):
MPTTAETKQAAPVETLSPQEMGKRSFDLMTGMVNNLAATPEFTTALAQAFFRRQGSIHTSGNDLGSVYFQKGAFAYLVDWTSTRFEPRSHGQPEPRDMIRSGLTVTKYDPREEIDGWSKKVATISFSSDFLEGEDGEILRFTGGCVSLEADYDLESSWETPSSWRTAEPTTKSEGSEAIDKSPEFFADITPAPVKP